Protein 6SWG (pdb70)

Solvent-accessible surface area: 12943 Å² total; per-residue (Å²): 140,130,47,30,168,34,6,37,66,47,0,100,81,5,5,64,77,1,54,104,41,0,27,32,9,0,91,2,0,70,62,0,25,108,64,23,99,93,3,33,143,51,0,6,114,0,0,105,67,5,0,94,59,24,6,76,146,11,5,71,70,1,84,112,55,6,64,138,98,79,103,158,188,88,102,65,41,119,26,6,55,73,49,7,133,82,3,38,105,81,4,103,114,48,0,85,46,6,14,131,4,2,156,63,0,27,120,64,29,86,100,20,78,164,39,0,43,112,0,6,113,70,6,0,107,54,31,2,70,157,11,15,101,78,0,101,101,52,22,55,91,47,78,109,89,128,114,79,28,4,46,169,11,0,74,32,22,10,88,116,9,25,157,78,2,98,81,17,12,167,129,109,77,99,19,188,136,40,112,20,73,85,5,117,27,103,190,109,56,26,85,88,30,20,67,30,1,77,104,79,0,51,85,30,50,129,168,23,124

Foldseek 3Di:
DVCVVVLVVVVVVLVVVLVVVVVVLVVVVVVVCVVPVVCVPVCVVVSVVVSVVSVVVSVVVSVVVVVVVPDD/DDPLVVVLVVLLVVLVVVLVVVLVVLVVVLVVVCVVPVVCVPVSVVVSVVVSVVSVVVSVVVSVVVNVVVVVPD/DCVVVVVQQVVVVVVVVVVVVVDVPPHDDDDDDDDGDDDPPVDCVVVVVVVVVVVVVVVVVVD

Structure (mmCIF, N/CA/C/O backbone):
data_6SWG
#
_entry.id   6SWG
#
_cell.length_a   93.570
_cell.length_b   93.570
_cell.length_c   84.970
_cell.angle_alpha   90.000
_cell.angle_beta   90.000
_cell.angle_gamma   120.000
#
_symmetry.space_group_name_H-M   'P 32 2 1'
#
loop_
_entity.id
_entity.type
_entity.pdbx_description
1 polymer Periphilin-1
2 polymer 'Protein TASOR'
3 non-polymer 'SULFATE ION'
#
loop_
_atom_site.group_PDB
_atom_site.id
_atom_site.type_symbol
_atom_site.label_atom_id
_atom_site.label_alt_id
_atom_site.label_comp_id
_atom_site.label_asym_id
_atom_site.label_entity_id
_atom_site.label_seq_id
_atom_site.pdbx_PDB_ins_code
_atom_site.Cartn_x
_atom_site.Cartn_y
_atom_site.Cartn_z
_atom_site.occupancy
_atom_site.B_iso_or_equiv
_atom_site.auth_seq_id
_atom_site.auth_comp_id
_atom_site.auth_asym_id
_atom_site.auth_atom_id
_atom_site.pdbx_PDB_model_num
ATOM 1 N N . THR A 1 22 ? -41.119 58.137 46.128 1.00 159.68 295 THR A N 1
ATOM 2 C CA . THR A 1 22 ? -42.073 58.930 46.902 1.00 159.56 295 THR A CA 1
ATOM 3 C C . THR A 1 22 ? -43.300 58.039 47.152 1.00 164.64 295 THR A C 1
ATOM 4 O O . THR A 1 22 ? -43.206 56.941 47.708 1.00 166.22 295 THR A O 1
ATOM 14 N N . THR A 1 23 ? -44.464 58.516 46.727 1.00 166.12 296 THR A N 1
ATOM 15 C CA . THR A 1 23 ? -45.647 57.669 46.754 1.00 163.13 296 THR A CA 1
ATOM 16 C C . THR A 1 23 ? -45.507 56.501 45.773 1.00 153.93 296 THR A C 1
ATOM 17 O O . THR A 1 23 ? -45.920 55.375 46.077 1.00 141.67 296 THR A O 1
ATOM 28 N N . ARG A 1 24 ? -44.875 56.748 44.620 1.00 157.78 297 ARG A N 1
ATOM 29 C CA . ARG A 1 24 ? -44.745 55.745 43.563 1.00 153.19 297 ARG A CA 1
ATOM 30 C C . ARG A 1 24 ? -43.809 54.611 43.963 1.00 155.18 297 ARG A C 1
ATOM 31 O O . ARG A 1 24 ? -43.908 53.500 43.423 1.00 154.74 297 ARG A O 1
ATOM 52 N N . SER A 1 25 ? -42.850 54.895 44.848 1.00 153.26 298 SER A N 1
ATOM 53 C CA . SER A 1 25 ? -41.858 53.899 45.239 1.00 148.16 298 SER A CA 1
ATOM 54 C C . SER A 1 25 ? -42.503 52.543 45.497 1.00 153.19 298 SER A C 1
ATOM 55 O O . SER A 1 25 ? -42.036 51.510 44.997 1.00 153.20 298 SER A O 1
ATOM 63 N N . LYS A 1 26 ? -43.621 52.537 46.219 1.00 157.84 299 LYS A N 1
ATOM 64 C CA . LYS A 1 26 ? -44.319 51.291 46.508 1.00 160.23 299 LYS A CA 1
ATOM 65 C C . LYS A 1 26 ? -44.642 50.513 45.232 1.00 157.94 299 LYS A C 1
ATOM 66 O O . LYS A 1 26 ? -44.408 49.299 45.155 1.00 157.38 299 LYS A O 1
ATOM 85 N N . ALA A 1 27 ? -45.183 51.197 44.218 1.00 156.69 300 ALA A N 1
ATOM 86 C CA . ALA A 1 27 ? -45.678 50.511 43.019 1.00 154.95 300 ALA A CA 1
ATOM 87 C C . ALA A 1 27 ? -44.549 49.878 42.213 1.00 147.68 300 ALA A C 1
ATOM 88 O O . ALA A 1 27 ? -44.679 48.753 41.696 1.00 147.20 300 ALA A O 1
ATOM 95 N N . ILE A 1 28 ? -43.451 50.616 42.052 1.00 139.14 301 ILE A N 1
ATOM 96 C CA . ILE A 1 28 ? -42.306 50.102 41.311 1.00 132.12 301 ILE A CA 1
ATOM 97 C C . ILE A 1 28 ? -41.748 48.873 42.015 1.00 130.51 301 ILE A C 1
ATOM 98 O O . ILE A 1 28 ? -41.500 47.834 41.386 1.00 130.67 301 ILE A O 1
ATOM 114 N N . ALA A 1 29 ? -41.577 48.972 43.346 1.00 128.64 302 ALA A N 1
ATOM 115 C CA . ALA A 1 29 ? -41.077 47.835 44.118 1.00 126.51 302 ALA A CA 1
ATOM 116 C C . ALA A 1 29 ? -41.987 46.627 43.940 1.00 125.33 302 ALA A C 1
ATOM 117 O O . ALA A 1 29 ? -41.528 45.482 43.861 1.00 125.59 302 ALA A O 1
ATOM 124 N N . SER A 1 30 ? -43.278 46.858 43.876 1.00 126.71 303 SER A N 1
ATOM 125 C CA . SER A 1 30 ? -44.190 45.735 43.729 1.00 128.64 303 SER A CA 1
ATOM 126 C C . SER A 1 30 ? -44.013 45.047 42.377 1.00 129.19 303 SER A C 1
ATOM 127 O O . SER A 1 30 ? -43.931 43.808 42.296 1.00 127.86 303 SER A O 1
ATOM 135 N N . LYS A 1 31 ? -43.917 45.829 41.297 1.00 130.20 304 LYS A N 1
ATOM 136 C CA . LYS A 1 31 ? -43.748 45.152 40.014 1.00 128.45 304 LYS A CA 1
ATOM 137 C C . LYS A 1 31 ? -42.355 44.510 39.906 1.00 122.40 304 LYS A C 1
ATOM 138 O O . LYS A 1 31 ? -42.173 43.477 39.253 1.00 122.12 304 LYS A O 1
ATOM 157 N N . THR A 1 32 ? -41.354 45.115 40.512 1.00 118.38 305 THR A N 1
ATOM 158 C CA . THR A 1 32 ? -40.037 44.513 40.474 1.00 113.81 305 THR A CA 1
ATOM 159 C C . THR A 1 32 ? -40.021 43.180 41.204 1.00 111.86 305 THR A C 1
ATOM 160 O O . THR A 1 32 ? -39.394 42.220 40.734 1.00 107.93 305 THR A O 1
ATOM 171 N N . LYS A 1 33 ? -40.701 43.090 42.350 1.00 111.80 306 LYS A N 1
ATOM 172 C CA . LYS A 1 33 ? -40.766 41.798 43.018 1.00 112.23 306 LYS A CA 1
ATOM 173 C C . LYS A 1 33 ? -41.452 40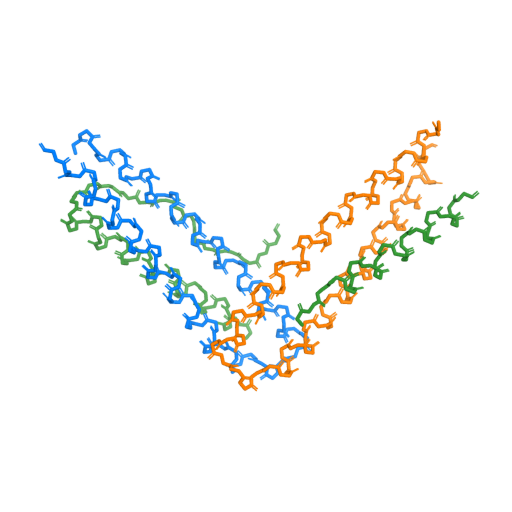.783 42.115 1.00 115.02 306 LYS A C 1
ATOM 174 O O . LYS A 1 33 ? -40.997 39.631 41.982 1.00 112.78 306 LYS A O 1
ATOM 193 N N . GLU A 1 34 ? -42.541 41.201 41.466 1.00 117.28 307 GLU A N 1
ATOM 194 C CA . GLU A 1 34 ? -43.242 40.283 40.579 1.00 122.14 307 GLU A CA 1
ATOM 195 C C . GLU A 1 34 ? -42.312 39.748 39.501 1.00 117.27 307 GLU A C 1
ATOM 196 O O . GLU A 1 34 ? -42.252 38.529 39.238 1.00 112.70 307 GLU A O 1
ATOM 208 N N . ILE A 1 35 ? -41.615 40.663 38.824 1.00 112.56 308 ILE A N 1
ATOM 209 C CA . ILE A 1 35 ? -40.778 40.241 37.717 1.00 108.96 308 ILE A CA 1
ATOM 210 C C . ILE A 1 35 ? -39.658 39.345 38.216 1.00 102.43 308 ILE A C 1
ATOM 211 O O . ILE A 1 35 ? -39.261 38.388 37.542 1.00 99.24 308 ILE A O 1
ATOM 227 N N . GLU A 1 36 ? -39.093 39.661 39.377 1.00 101.59 309 GLU A N 1
ATOM 228 C CA . GLU A 1 36 ? -38.030 38.812 39.872 1.00 101.87 309 GLU A CA 1
ATOM 229 C C . GLU A 1 36 ? -38.568 37.430 40.152 1.00 100.56 309 GLU A C 1
ATOM 230 O O . GLU A 1 36 ? -37.908 36.433 39.881 1.00 98.17 309 GLU A O 1
ATOM 242 N N . GLN A 1 37 ? -39.792 37.344 40.637 1.00 107.72 310 GLN A N 1
ATOM 243 C CA . GLN A 1 37 ? -40.349 36.025 40.914 1.00 113.08 310 GLN A CA 1
ATOM 244 C C . GLN A 1 37 ? -40.517 35.238 39.632 1.00 105.44 310 GLN A C 1
ATOM 245 O O . GLN A 1 37 ? -40.158 34.057 39.568 1.00 103.43 310 GLN A O 1
ATOM 259 N N . VAL A 1 38 ? -41.039 35.878 38.597 1.00 100.64 311 VAL A N 1
ATOM 260 C CA . VAL A 1 38 ? -41.155 35.199 37.310 1.00 99.07 311 VAL A CA 1
ATOM 261 C C . VAL A 1 38 ? -39.785 34.733 36.795 1.00 97.64 311 VAL A C 1
ATOM 262 O O . VAL A 1 38 ? -39.623 33.613 36.268 1.00 93.66 311 VAL A O 1
ATOM 275 N N . TYR A 1 39 ? -38.783 35.600 36.881 1.00 94.60 312 TYR A N 1
ATOM 276 C CA . TYR A 1 39 ? -37.520 35.204 36.298 1.00 89.98 312 TYR A CA 1
ATOM 277 C C . TYR A 1 39 ? -36.926 34.066 37.106 1.00 93.33 312 TYR A C 1
ATOM 278 O O . TYR A 1 39 ? -36.364 33.107 36.532 1.00 89.27 312 TYR A O 1
ATOM 296 N N . ARG A 1 40 ? -37.048 34.157 38.443 1.00 96.44 313 ARG A N 1
ATOM 297 C CA . ARG A 1 40 ? -36.551 33.101 39.311 1.00 103.07 313 ARG A CA 1
ATOM 298 C C . ARG A 1 40 ? -37.186 31.774 38.926 1.00 101.19 313 ARG A C 1
ATOM 299 O O . ARG A 1 40 ? -36.514 30.739 38.876 1.00 98.33 313 ARG A O 1
ATOM 320 N N . GLN A 1 41 ? -38.469 31.799 38.597 1.00 103.57 314 GLN A N 1
ATOM 321 C CA . GLN A 1 41 ? -39.116 30.567 38.176 1.00 108.03 314 GLN A CA 1
ATOM 322 C C . GLN A 1 41 ? -38.554 30.063 36.844 1.00 100.09 314 GLN A C 1
ATOM 323 O O . GLN A 1 41 ? -38.336 28.855 36.665 1.00 95.44 314 GLN A O 1
ATOM 337 N N . ASP A 1 42 ? -38.382 30.962 35.875 1.00 94.39 315 ASP A N 1
ATOM 338 C CA . ASP A 1 42 ? -37.828 30.536 34.604 1.00 87.46 315 ASP A CA 1
ATOM 339 C C . ASP A 1 42 ? -36.507 29.860 34.852 1.00 80.92 315 ASP A C 1
ATOM 340 O O . ASP A 1 42 ? -36.182 28.862 34.207 1.00 78.98 315 ASP A O 1
ATOM 349 N N . CYS A 1 43 ? -35.737 30.397 35.805 1.00 81.15 316 CYS A N 1
ATOM 350 C CA . CYS A 1 43 ? -34.424 29.855 36.112 1.00 82.70 316 CYS A CA 1
ATOM 351 C C . CYS A 1 43 ? -34.532 28.455 36.704 1.00 90.54 316 CYS A C 1
ATOM 352 O O . CYS A 1 43 ? -33.860 27.505 36.251 1.00 90.81 316 CYS A O 1
ATOM 360 N N . GLU A 1 44 ? -35.367 28.310 37.716 1.00 97.92 317 GLU A N 1
ATOM 361 C CA . GLU A 1 44 ? -35.483 27.007 38.351 1.00 106.22 317 GLU A CA 1
ATOM 362 C C . GLU A 1 44 ? -35.940 25.967 37.347 1.00 89.43 317 GLU A C 1
ATOM 363 O O . GLU A 1 44 ? -35.419 24.855 37.329 1.00 82.88 317 GLU A O 1
ATOM 375 N N . THR A 1 45 ? -36.846 26.332 36.451 1.00 81.56 318 THR A N 1
ATOM 376 C CA . THR A 1 45 ? -37.334 25.371 35.468 1.00 79.40 318 THR A CA 1
ATOM 377 C C . THR A 1 45 ? -36.258 24.983 34.455 1.00 77.34 318 THR A C 1
ATOM 378 O O . THR A 1 45 ? -36.038 23.791 34.165 1.00 79.58 318 THR A O 1
ATOM 389 N N . PHE A 1 46 ? -35.633 25.980 33.836 1.00 74.65 319 PHE A N 1
ATOM 390 C CA . PHE A 1 46 ? -34.575 25.656 32.895 1.00 77.52 319 PHE A CA 1
ATOM 391 C C . PHE A 1 46 ? -33.514 24.764 33.520 1.00 77.24 319 PHE A C 1
ATOM 392 O O . PHE A 1 46 ? -33.060 23.791 32.901 1.00 75.12 319 PHE A O 1
ATOM 409 N N . GLY A 1 47 ? -33.103 25.080 34.751 1.00 78.87 320 GLY A N 1
ATOM 410 C CA . GLY A 1 47 ? -32.078 24.273 35.378 1.00 77.24 320 GLY A CA 1
ATOM 411 C C . GLY A 1 47 ? -32.564 22.872 35.699 1.00 80.11 320 GLY A C 1
ATOM 412 O O . GLY A 1 47 ? -31.833 21.890 35.521 1.00 81.05 320 GLY A O 1
ATOM 416 N N . MET A 1 48 ? -33.798 22.737 36.176 1.00 82.91 321 MET A N 1
ATOM 417 C CA . MET A 1 48 ? -34.278 21.386 36.488 1.00 91.79 321 MET A CA 1
ATOM 418 C C . MET A 1 48 ? -34.302 20.530 35.224 1.00 85.01 321 MET A C 1
ATOM 419 O O . MET A 1 48 ? -33.787 19.393 35.183 1.00 78.45 321 MET A O 1
ATOM 433 N N . VAL A 1 49 ? -34.854 21.083 34.157 1.00 81.97 322 VAL A N 1
ATOM 434 C CA . VAL A 1 49 ? -34.947 20.295 32.941 1.00 79.87 322 VAL A CA 1
ATOM 435 C C . VAL A 1 49 ? -33.562 19.953 32.440 1.00 76.50 322 VAL A C 1
ATOM 436 O O . VAL A 1 49 ? -33.300 18.819 32.015 1.00 78.27 322 VAL A O 1
ATOM 449 N N . VAL A 1 50 ? -32.646 20.935 32.460 1.00 74.93 323 VAL A N 1
ATOM 450 C CA . VAL A 1 50 ? -31.332 20.682 31.891 1.00 75.10 323 VAL A CA 1
ATOM 451 C C . VAL A 1 50 ? -30.600 19.641 32.723 1.00 75.88 323 VAL A C 1
ATOM 452 O O . VAL A 1 50 ? -29.919 18.761 32.186 1.00 76.58 323 VAL A O 1
ATOM 465 N N . LYS A 1 51 ? -30.733 19.711 34.049 1.00 77.95 324 LYS A N 1
ATOM 466 C CA . LYS A 1 51 ? -30.111 18.691 34.885 1.00 77.38 324 LYS A CA 1
ATOM 467 C C . LYS A 1 51 ? -30.643 17.309 34.558 1.00 79.89 324 LYS A C 1
ATOM 468 O O . LYS A 1 51 ? -29.863 16.357 34.491 1.00 82.51 324 LYS A O 1
ATOM 487 N N . MET A 1 52 ? -31.963 17.175 34.335 1.00 78.44 325 MET A N 1
ATOM 488 C CA . MET A 1 52 ? -32.505 15.852 34.005 1.00 82.53 325 MET A CA 1
ATOM 489 C C . MET A 1 52 ? -32.046 15.382 32.623 1.00 84.84 325 MET A C 1
ATOM 490 O O . MET A 1 52 ? -31.795 14.182 32.408 1.00 85.17 325 MET A O 1
ATOM 504 N N . LEU A 1 53 ? -31.985 16.312 31.662 1.00 82.99 326 LEU A N 1
ATOM 505 C CA . LEU A 1 53 ? -31.462 15.972 30.343 1.00 81.15 326 LEU A CA 1
ATOM 506 C C . LEU A 1 53 ? -30.060 15.425 30.489 1.00 78.18 326 LEU A C 1
ATOM 507 O O . LEU A 1 53 ? -29.707 14.396 29.885 1.00 80.63 326 LEU A O 1
ATOM 523 N N . ILE A 1 54 ? -29.259 16.077 31.329 1.00 77.34 327 ILE A N 1
ATOM 524 C CA . ILE A 1 54 ? -27.868 15.680 31.473 1.00 80.45 327 ILE A CA 1
ATOM 525 C C . ILE A 1 54 ? -27.800 14.360 32.198 1.00 86.44 327 ILE A C 1
ATOM 526 O O . ILE A 1 54 ? -26.951 13.514 31.895 1.00 88.16 327 ILE A O 1
ATOM 542 N N . GLU A 1 55 ? -28.677 14.175 33.185 1.00 94.44 328 GLU A N 1
ATOM 543 C CA . GLU A 1 55 ? -28.751 12.910 33.897 1.00 103.84 328 GLU A CA 1
ATOM 544 C C . GLU A 1 55 ? -28.897 11.786 32.891 1.00 94.61 328 GLU A C 1
ATOM 545 O O . GLU A 1 55 ? -28.188 10.781 32.963 1.00 87.69 328 GLU A O 1
ATOM 557 N N . LYS A 1 56 ? -29.728 11.989 31.870 1.00 95.74 329 LYS A N 1
ATOM 558 C CA . LYS A 1 56 ? -29.888 10.924 30.876 1.00 96.39 329 LYS A CA 1
ATOM 559 C C . LYS A 1 56 ? -28.738 10.873 29.865 1.00 100.90 329 LYS A C 1
ATOM 560 O O . LYS A 1 56 ? -28.370 9.777 29.439 1.00 103.10 329 LYS A O 1
ATOM 579 N N . ASP A 1 57 ? -28.148 12.021 29.482 1.00 102.71 330 ASP A N 1
ATOM 580 C CA . ASP A 1 57 ? -27.109 12.104 28.450 1.00 104.30 330 ASP A CA 1
ATOM 581 C C . ASP A 1 57 ? -25.946 12.950 28.938 1.00 98.11 330 ASP A C 1
ATOM 582 O O . ASP A 1 57 ? -25.908 14.176 28.720 1.00 98.07 330 ASP A O 1
ATOM 591 N N . PRO A 1 58 ? -24.972 12.341 29.622 1.00 89.57 331 PRO A N 1
ATOM 592 C CA . PRO A 1 58 ? -23.948 13.163 30.325 1.00 87.15 331 PRO A CA 1
ATOM 593 C C . PRO A 1 58 ? -23.048 13.957 29.398 1.00 86.96 331 PRO A C 1
ATOM 594 O O . PRO A 1 58 ? -22.539 15.023 29.779 1.00 92.45 331 PRO A O 1
ATOM 605 N N . SER A 1 59 ? -22.888 13.518 28.164 1.00 84.08 332 SER A N 1
ATOM 606 C CA . SER A 1 59 ? -22.060 14.281 27.258 1.00 90.04 332 SER A CA 1
ATOM 607 C C . SER A 1 59 ? -22.638 15.666 26.974 1.00 92.50 332 SER A C 1
ATOM 608 O O . SER A 1 59 ? -22.008 16.455 26.244 1.00 94.01 332 SER A O 1
ATOM 616 N N . LEU A 1 60 ? -23.831 15.967 27.486 1.00 92.41 333 LEU A N 1
ATOM 617 C CA . LEU A 1 60 ? -24.416 17.276 27.245 1.00 94.19 333 LEU A CA 1
ATOM 618 C C . LEU A 1 60 ? -23.927 18.299 28.241 1.00 94.98 333 LEU A C 1
ATOM 619 O O . LEU A 1 60 ? -24.047 19.510 27.981 1.00 95.32 333 LEU A O 1
ATOM 635 N N . GLU A 1 61 ? -23.337 17.839 29.346 1.00 95.28 334 GLU A N 1
ATOM 636 C CA . GLU A 1 61 ? -23.161 18.744 30.470 1.00 97.55 334 GLU A CA 1
ATOM 637 C C . GLU A 1 61 ? -22.474 20.046 30.031 1.00 92.39 334 GLU A C 1
ATOM 638 O O . GLU A 1 61 ? -22.901 21.136 30.411 1.00 88.86 334 GLU A O 1
ATOM 650 N N . LYS A 1 62 ? -21.405 19.963 29.240 1.00 92.61 335 LYS A N 1
ATOM 651 C CA . LYS A 1 62 ? -20.712 21.194 28.884 1.00 101.11 335 LYS A CA 1
ATOM 652 C C . LYS A 1 62 ? -21.386 21.918 27.726 1.00 100.72 335 LYS A C 1
ATOM 653 O O . LYS A 1 62 ? -21.654 23.128 27.798 1.00 102.26 335 LYS A O 1
ATOM 672 N N . SER A 1 63 ? -21.770 21.165 26.712 1.00 96.17 336 SER A N 1
ATOM 673 C CA . SER A 1 63 ? -22.183 21.743 25.441 1.00 91.89 336 SER A CA 1
ATOM 674 C C . SER A 1 63 ? -23.527 22.400 25.535 1.00 85.95 336 SER A C 1
ATOM 675 O O . SER A 1 63 ? -23.760 23.419 24.892 1.00 86.77 336 SER A O 1
ATOM 683 N N . ILE A 1 64 ? -24.412 21.860 26.367 1.00 82.13 337 ILE A N 1
ATOM 684 C CA . ILE A 1 64 ? -25.709 22.475 26.573 1.00 81.56 337 ILE A CA 1
ATOM 685 C C . ILE A 1 64 ? -25.609 23.816 27.280 1.00 78.03 337 ILE A C 1
ATOM 686 O O . ILE A 1 64 ? -26.564 24.607 27.221 1.00 80.25 337 ILE A O 1
ATOM 702 N N . GLN A 1 65 ? -24.515 24.084 27.998 1.00 80.27 338 GLN A N 1
ATOM 703 C CA . GLN A 1 65 ? -24.457 25.322 28.774 1.00 79.60 338 GLN A CA 1
ATOM 704 C C . GLN A 1 65 ? -24.674 26.549 27.870 1.00 80.13 338 GLN A C 1
ATOM 705 O O . GLN A 1 65 ? -25.402 27.508 28.235 1.00 79.24 338 GLN A O 1
ATOM 719 N N . PHE A 1 66 ? -24.069 26.532 26.682 1.00 76.46 339 PHE A N 1
ATOM 720 C CA . PHE A 1 66 ? -24.215 27.688 25.824 1.00 78.01 339 PHE A CA 1
ATOM 721 C C . PHE A 1 66 ? -25.684 27.990 25.580 1.00 77.94 339 PHE A C 1
ATOM 722 O O . PHE A 1 66 ? -26.155 29.106 25.866 1.00 80.64 339 PHE A O 1
ATOM 739 N N . ALA A 1 67 ? -26.457 26.972 25.184 1.00 80.14 340 ALA A N 1
ATOM 740 C CA . ALA A 1 67 ? -27.887 27.182 24.917 1.00 80.89 340 ALA A CA 1
ATOM 741 C C . ALA A 1 67 ? -28.637 27.596 26.183 1.00 77.00 340 ALA A C 1
ATOM 742 O O . ALA A 1 67 ? -29.497 28.503 26.157 1.00 73.57 340 ALA A O 1
ATOM 749 N N . LEU A 1 68 ? -28.290 26.992 27.325 1.00 78.97 341 LEU A N 1
ATOM 750 C CA . LEU A 1 68 ? -28.927 27.445 28.574 1.00 77.87 341 LEU A CA 1
ATOM 751 C C . LEU A 1 68 ? -28.620 28.914 28.840 1.00 76.19 341 LEU A C 1
ATOM 752 O O . LEU A 1 68 ? -29.520 29.727 29.095 1.00 74.65 341 LEU A O 1
ATOM 768 N N . ARG A 1 69 ? -27.340 29.288 28.705 1.00 78.81 342 ARG A N 1
ATOM 769 C CA . ARG A 1 69 ? -26.936 30.637 29.075 1.00 77.97 342 ARG A CA 1
ATOM 770 C C . ARG A 1 69 ? -27.570 31.660 28.144 1.00 80.47 342 ARG A C 1
ATOM 771 O O . ARG A 1 69 ? -28.221 32.620 28.602 1.00 82.67 342 ARG A O 1
ATOM 792 N N . GLN A 1 70 ? -27.508 31.417 26.832 1.00 83.13 343 GLN A N 1
ATOM 793 C CA . GLN A 1 70 ? -28.175 32.349 25.906 1.00 84.45 343 GLN A CA 1
ATOM 794 C C . GLN A 1 70 ? -29.647 32.483 26.261 1.00 81.42 343 GLN A C 1
ATOM 795 O O . GLN A 1 70 ? -30.157 33.599 26.410 1.00 79.89 343 GLN A O 1
ATOM 809 N N . ASN A 1 71 ? -30.342 31.352 26.467 1.00 80.84 344 ASN A N 1
ATOM 810 C CA . ASN A 1 71 ? -31.771 31.471 26.794 1.00 80.71 344 ASN A CA 1
ATOM 811 C C . ASN A 1 71 ? -31.938 32.301 28.061 1.00 78.79 344 ASN A C 1
ATOM 812 O O . ASN A 1 71 ? -32.628 33.330 28.047 1.00 81.52 344 ASN A O 1
ATOM 823 N N . LEU A 1 72 ? -31.167 31.994 29.111 1.00 74.38 345 LEU A N 1
ATOM 824 C CA . LEU A 1 72 ? -31.477 32.738 30.331 1.00 79.96 345 LEU A CA 1
ATOM 825 C C . LEU A 1 72 ? -31.042 34.196 30.211 1.00 84.99 345 LEU A C 1
ATOM 826 O O . LEU A 1 72 ? -31.670 35.092 30.794 1.00 82.36 345 LEU A O 1
ATOM 842 N N . HIS A 1 73 ? -30.007 34.471 29.426 1.00 87.50 346 HIS A N 1
ATOM 843 C CA . HIS A 1 73 ? -29.612 35.865 29.294 1.00 89.48 346 HIS A CA 1
ATOM 844 C C . HIS A 1 73 ? -30.680 36.644 28.545 1.00 90.93 346 HIS A C 1
ATOM 845 O O . HIS A 1 73 ? -31.094 37.723 28.988 1.00 90.11 346 HIS A O 1
ATOM 859 N N . GLU A 1 74 ? -31.182 36.085 27.441 1.00 95.33 347 GLU A N 1
ATOM 860 C CA . GLU A 1 74 ? -32.149 36.825 26.640 1.00 105.74 347 GLU A CA 1
ATOM 861 C C . GLU A 1 74 ? -33.446 37.036 27.417 1.00 99.81 347 GLU A C 1
ATOM 862 O O . GLU A 1 74 ? -33.959 38.161 27.503 1.00 96.55 347 GLU A O 1
ATOM 874 N N . ILE A 1 75 ? -33.939 35.981 28.074 1.00 95.88 348 ILE A N 1
ATOM 875 C CA . ILE A 1 75 ? -35.107 36.146 28.936 1.00 93.11 348 ILE A CA 1
ATOM 876 C C . ILE A 1 75 ? -34.840 37.216 29.986 1.00 93.62 348 ILE A C 1
ATOM 877 O O . ILE A 1 75 ? -35.687 38.088 30.234 1.00 95.69 348 ILE A O 1
ATOM 893 N N . GLY A 1 76 ? -33.649 37.191 30.595 1.00 92.61 349 GLY A N 1
ATOM 894 C CA . GLY A 1 76 ? -33.334 38.200 31.589 1.00 92.81 349 GLY A CA 1
ATOM 895 C C . GLY A 1 76 ? -33.546 39.598 31.052 1.00 95.85 349 GLY A C 1
ATOM 896 O O . GLY A 1 76 ? -34.219 40.419 31.684 1.00 91.44 349 GLY A O 1
ATOM 900 N N . GLU A 1 77 ? -33.010 39.865 29.842 1.00 101.32 350 GLU A N 1
ATOM 901 C CA . GLU A 1 77 ? -33.109 41.196 29.259 1.00 106.78 350 GLU A CA 1
ATOM 902 C C . GLU A 1 77 ? -34.561 41.572 29.014 1.00 109.50 350 GLU A C 1
ATOM 903 O O . GLU A 1 77 ? -34.968 42.693 29.334 1.00 111.00 350 GLU A O 1
ATOM 915 N N . ARG A 1 78 ? -35.384 40.634 28.521 1.00 113.37 351 ARG A N 1
ATOM 916 C CA . ARG A 1 78 ? -36.786 40.980 28.304 1.00 118.61 351 ARG A CA 1
ATOM 917 C C . ARG A 1 78 ? -37.430 41.355 29.623 1.00 114.59 351 ARG A C 1
ATOM 918 O O . ARG A 1 78 ? -38.097 42.392 29.726 1.00 115.24 351 ARG A O 1
ATOM 939 N N . CYS A 1 79 ? -37.136 40.588 30.676 1.00 110.25 352 CYS A N 1
ATOM 940 C CA . CYS A 1 79 ? -37.646 40.971 31.975 1.00 110.10 352 CYS A CA 1
ATOM 941 C C . CYS A 1 79 ? -37.175 42.372 32.312 1.00 112.55 352 CYS A C 1
ATOM 942 O O . CYS A 1 79 ? -37.996 43.253 32.578 1.00 110.62 352 CYS A O 1
ATOM 950 N N . VAL A 1 80 ? -35.866 42.630 32.198 1.00 117.05 353 VAL A N 1
ATOM 951 C CA . VAL A 1 80 ? -35.355 43.969 32.486 1.00 121.40 353 VAL A CA 1
ATOM 952 C C . VAL A 1 80 ? -36.107 44.997 31.657 1.00 126.97 353 VAL A C 1
ATOM 953 O O . VAL A 1 80 ? -36.639 45.978 32.184 1.00 125.52 353 VAL A O 1
ATOM 966 N N . GLU A 1 81 ? -36.235 44.741 30.356 1.00 131.90 354 GLU A N 1
ATOM 967 C CA . GLU A 1 81 ? -36.930 45.697 29.508 1.00 137.90 354 GLU A CA 1
ATOM 968 C C . GLU A 1 81 ? -38.356 45.910 30.005 1.00 137.07 354 GLU A C 1
ATOM 969 O O .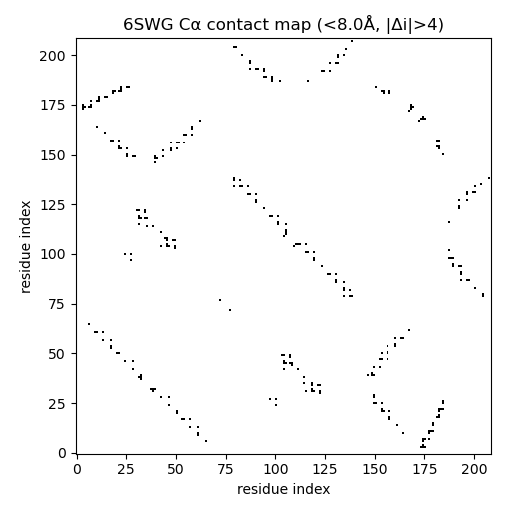 GLU A 1 81 ? -38.826 47.051 30.109 1.00 137.31 354 GLU A O 1
ATOM 981 N N . GLU A 1 82 ? -39.024 44.833 30.405 1.00 135.57 355 GLU A N 1
ATOM 982 C CA . GLU A 1 82 ? -40.389 44.946 30.896 1.00 136.47 355 GLU A CA 1
ATOM 983 C C . GLU A 1 82 ? -40.478 45.953 32.036 1.00 133.15 355 GLU A C 1
ATOM 984 O O . GLU A 1 82 ? -41.459 46.702 32.134 1.00 132.09 355 GLU A O 1
ATOM 996 N N . LEU A 1 83 ? -39.487 45.961 32.931 1.00 131.03 356 LEU A N 1
ATOM 997 C CA . LEU A 1 83 ? -39.529 46.916 34.038 1.00 129.63 356 LEU A CA 1
ATOM 998 C C . LEU A 1 83 ? -39.343 48.349 33.544 1.00 129.14 356 LEU A C 1
ATOM 999 O O . LEU A 1 83 ? -40.054 49.266 33.974 1.00 128.09 356 LEU A O 1
ATOM 1015 N N . LYS A 1 84 ? -38.412 48.558 32.618 1.00 127.95 357 LYS A N 1
ATOM 1016 C CA . LYS A 1 84 ? -38.164 49.904 32.124 1.00 128.46 357 LYS A CA 1
ATOM 1017 C C . LYS A 1 84 ? -39.437 50.490 31.529 1.00 132.98 357 LYS A C 1
ATOM 1018 O O . LYS A 1 84 ? -39.866 51.586 31.901 1.00 133.02 357 LYS A O 1
ATOM 1037 N N . HIS A 1 85 ? -40.085 49.751 30.635 1.00 137.72 358 HIS A N 1
ATOM 1038 C CA . HIS A 1 85 ? -41.304 50.252 30.011 1.00 143.63 358 HIS A CA 1
ATOM 1039 C C . HIS A 1 85 ? -42.457 50.376 30.996 1.00 134.26 358 HIS A C 1
ATOM 1040 O O . HIS A 1 85 ? -43.486 50.956 30.645 1.00 132.18 358 HIS A O 1
ATOM 1054 N N . PHE A 1 86 ? -42.314 49.848 32.208 1.00 128.97 359 PHE A N 1
ATOM 1055 C CA . PHE A 1 86 ? -43.270 50.128 33.267 1.00 127.06 359 PHE A CA 1
ATOM 1056 C C . PHE A 1 86 ? -42.971 51.475 33.894 1.00 128.21 359 PHE A C 1
ATOM 1057 O O . PHE A 1 86 ? -43.880 52.221 34.266 1.00 126.91 359 PHE A O 1
ATOM 1074 N N . ILE A 1 87 ? -41.691 51.747 34.105 1.00 132.01 360 ILE A N 1
ATOM 1075 C CA . ILE A 1 87 ? -41.280 53.036 34.638 1.00 135.96 360 ILE A CA 1
ATOM 1076 C C . ILE A 1 87 ? -41.727 54.152 33.701 1.00 134.83 360 ILE A C 1
ATOM 1077 O O . ILE A 1 87 ? -42.503 55.041 34.078 1.00 129.75 360 ILE A O 1
ATOM 1093 N N . ALA A 1 88 ? -41.309 54.057 32.435 1.00 135.09 361 ALA A N 1
ATOM 1094 C CA . ALA A 1 88 ? -41.564 55.118 31.466 1.00 136.38 361 ALA A CA 1
ATOM 1095 C C . ALA A 1 88 ? -43.058 55.396 31.333 1.00 141.52 361 ALA A C 1
ATOM 1096 O O . ALA A 1 88 ? -43.496 56.554 31.348 1.00 143.73 361 ALA A O 1
ATOM 1103 N N . GLU A 1 89 ? -43.856 54.335 31.196 1.00 145.64 362 GLU A N 1
ATOM 1104 C CA . GLU A 1 89 ? -45.301 54.493 31.116 1.00 151.75 362 GLU A CA 1
ATOM 1105 C C . GLU A 1 89 ? -45.855 55.157 32.369 1.00 151.80 362 GLU A C 1
ATOM 1106 O O . GLU A 1 89 ? -46.727 56.029 32.291 1.00 152.02 362 GLU A O 1
ATOM 1118 N N . TYR A 1 90 ? -45.376 54.741 33.535 1.00 153.28 363 TYR A N 1
ATOM 1119 C CA . TYR A 1 90 ? -45.887 55.295 34.779 1.00 157.83 363 TYR A CA 1
ATOM 1120 C C . TYR A 1 90 ? -45.649 56.799 34.874 1.00 160.18 363 TYR A C 1
ATOM 1121 O O . TYR A 1 90 ? -46.527 57.552 35.311 1.00 159.63 363 TYR A O 1
ATOM 1139 N N . ASP A 1 91 ? -44.475 57.256 34.453 1.00 162.47 364 ASP A N 1
ATOM 1140 C CA . ASP A 1 91 ? -44.051 58.639 34.60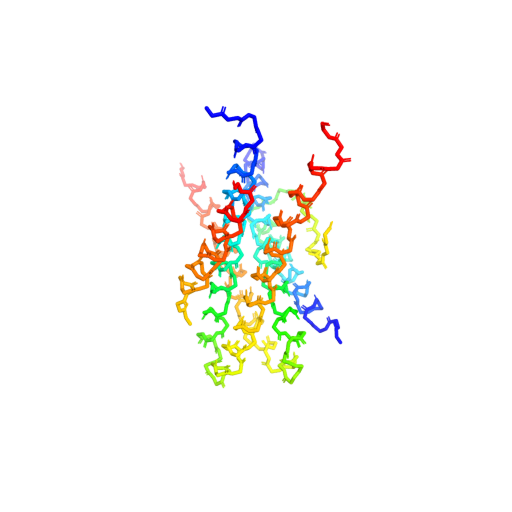6 1.00 164.01 364 ASP A CA 1
ATOM 1141 C C . 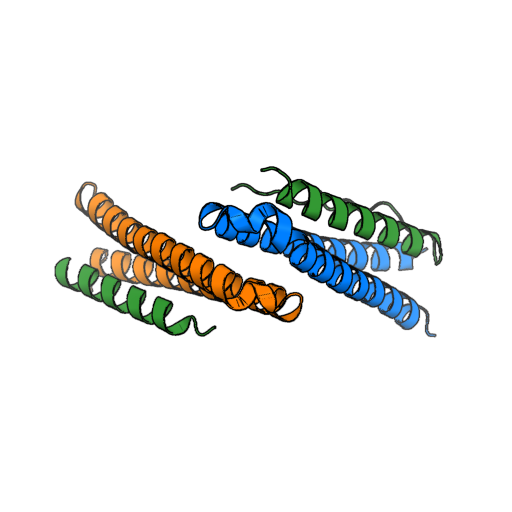ASP A 1 91 ? -44.515 59.515 33.453 1.00 165.17 364 ASP A C 1
ATOM 1142 O O . ASP A 1 91 ? -43.833 60.481 33.081 1.00 167.21 364 ASP A O 1
ATOM 1151 N N . THR A 1 92 ? -45.650 59.183 32.863 1.00 161.96 365 THR A N 1
ATOM 1152 C CA . THR A 1 92 ? -46.184 59.900 31.716 1.00 161.14 365 THR A CA 1
ATOM 1153 C C . THR A 1 92 ? -47.455 60.635 32.125 1.00 161.03 365 THR A C 1
ATOM 1154 O O . THR A 1 92 ? -48.555 60.081 32.105 1.00 158.32 365 THR A O 1
ATOM 1165 N N . SER A 1 93 ? -47.290 61.903 32.473 1.00 164.43 366 SER A N 1
ATOM 1166 C CA . SER A 1 93 ? -48.413 62.746 32.847 1.00 167.06 366 SER A CA 1
ATOM 1167 C C . SER A 1 93 ? -47.892 64.113 33.252 1.00 165.24 366 SER A C 1
ATOM 1168 O O . SER A 1 93 ? -48.665 65.047 33.408 1.00 165.65 366 SER A O 1
ATOM 1176 N N . LEU B 1 21 ? -71.850 5.070 41.683 1.00 123.50 294 LEU B N 1
ATOM 1177 C CA . LEU B 1 21 ? -70.595 4.359 41.689 1.00 120.29 294 LEU B CA 1
ATOM 1178 C C . LEU B 1 21 ? -69.973 4.343 43.067 1.00 120.31 294 LEU B C 1
ATOM 1179 O O . LEU B 1 21 ? -70.369 5.147 43.916 1.00 124.00 294 LEU B O 1
ATOM 1194 N N . THR B 1 22 ? -68.947 3.499 43.255 1.00 114.70 295 THR B N 1
ATOM 1195 C CA . THR B 1 22 ? -68.367 3.261 44.572 1.00 107.04 295 THR B CA 1
ATOM 1196 C C . THR B 1 22 ? -67.392 4.354 44.946 1.00 101.90 295 THR B C 1
ATOM 1197 O O . THR B 1 22 ? -66.713 4.944 44.094 1.00 100.71 295 THR B O 1
ATOM 1208 N N . THR B 1 23 ? -67.318 4.610 46.247 1.00 97.07 296 THR B N 1
ATOM 1209 C CA . THR B 1 23 ? -66.282 5.468 46.793 1.00 91.86 296 THR B CA 1
ATOM 1210 C C . THR B 1 23 ? -64.946 5.124 46.151 1.00 90.67 296 THR B C 1
ATOM 1211 O O . THR B 1 23 ? -64.140 6.017 45.826 1.00 89.52 296 THR B O 1
ATOM 1222 N N . ARG B 1 24 ? -64.709 3.817 45.974 1.00 90.36 297 ARG B N 1
ATOM 1223 C CA . ARG B 1 24 ? -63.378 3.361 45.606 1.00 92.59 297 ARG B CA 1
ATOM 1224 C C . ARG B 1 24 ? -63.133 3.604 44.130 1.00 93.36 297 ARG B C 1
ATOM 1225 O O . ARG B 1 24 ? -62.026 3.996 43.735 1.00 90.86 297 ARG B O 1
ATOM 1246 N N . SER B 1 25 ? -64.158 3.372 43.310 1.00 93.01 298 SER B N 1
ATOM 1247 C CA . SER B 1 25 ? -64.039 3.698 41.903 1.00 91.02 298 SER B CA 1
ATOM 1248 C C . SER B 1 25 ? -63.810 5.186 41.735 1.00 89.99 298 SER B C 1
ATOM 1249 O O . SER B 1 25 ? -62.972 5.609 40.932 1.00 89.12 298 SER B O 1
ATOM 1257 N N . LYS B 1 26 ? -64.522 6.000 42.512 1.00 89.98 299 LYS B N 1
ATOM 1258 C CA . LYS B 1 26 ? -64.323 7.437 42.394 1.00 92.49 299 LYS B CA 1
ATOM 1259 C C . LYS B 1 26 ? -62.911 7.844 42.805 1.00 84.82 299 LYS B C 1
ATOM 1260 O O . LYS B 1 26 ? -62.307 8.693 42.149 1.00 82.21 299 LYS B O 1
ATOM 1279 N N . ALA B 1 27 ? -62.389 7.273 43.895 1.00 82.37 300 ALA B N 1
ATOM 1280 C CA . ALA B 1 27 ? -61.030 7.591 44.346 1.00 83.27 300 ALA B CA 1
ATOM 1281 C C . ALA B 1 27 ? -59.991 7.259 43.277 1.00 83.26 300 ALA B C 1
ATOM 1282 O O . ALA B 1 27 ? -59.095 8.079 42.995 1.00 79.80 300 ALA B O 1
ATOM 1289 N N . ILE B 1 28 ? -60.108 6.062 42.667 1.00 84.93 301 ILE B N 1
ATOM 1290 C CA . ILE B 1 28 ? -59.169 5.675 41.613 1.00 87.72 301 ILE B CA 1
ATOM 1291 C C . ILE B 1 28 ? -59.304 6.616 40.432 1.00 79.17 301 ILE B C 1
ATOM 1292 O O . ILE B 1 28 ? -58.315 7.055 39.854 1.00 80.02 301 ILE B O 1
ATOM 1308 N N . ALA B 1 29 ? -60.529 6.922 40.037 1.00 80.70 302 ALA B N 1
ATOM 1309 C CA . ALA B 1 29 ? -60.738 7.794 38.875 1.00 80.37 302 ALA B CA 1
ATOM 1310 C C . ALA B 1 29 ? -60.146 9.180 39.101 1.00 79.08 302 ALA B C 1
ATOM 1311 O O . ALA B 1 29 ? -59.491 9.724 38.209 1.00 79.59 302 ALA B O 1
ATOM 1318 N N . SER B 1 30 ? -60.366 9.763 40.286 1.00 82.96 303 SER B N 1
ATOM 1319 C CA . SER B 1 30 ? -59.830 11.079 40.579 1.00 97.71 303 SER B CA 1
ATOM 1320 C C . SER B 1 30 ? -58.317 11.042 40.672 1.00 97.79 303 SER B C 1
ATOM 1321 O O . SER B 1 30 ? -57.648 11.954 40.176 1.00 96.36 303 SER B O 1
ATOM 1329 N N . LYS B 1 31 ? -57.763 10.001 41.322 1.00 92.96 304 LYS B N 1
ATOM 1330 C CA . LYS B 1 31 ? -56.310 9.882 41.409 1.00 88.31 304 LYS B CA 1
ATOM 1331 C C . LYS B 1 31 ? -55.702 9.780 40.031 1.00 83.86 304 LYS B C 1
ATOM 1332 O O . LYS B 1 31 ? -54.678 10.401 39.741 1.00 83.35 304 LYS B O 1
ATOM 1351 N N . THR B 1 32 ? -56.373 9.072 39.147 1.00 78.73 305 THR B N 1
ATOM 1352 C CA . THR B 1 32 ? -55.890 8.946 37.798 1.00 77.62 305 THR B CA 1
ATOM 1353 C C . THR B 1 32 ? -55.928 10.289 37.108 1.00 77.98 305 THR B C 1
ATOM 1354 O O . THR B 1 32 ? -54.954 10.688 36.445 1.00 78.25 305 THR B O 1
ATOM 1365 N N . LYS B 1 33 ? -57.014 11.029 37.298 1.00 77.13 306 LYS B N 1
ATOM 1366 C CA . LYS B 1 33 ? -57.097 12.325 36.638 1.00 81.56 306 LYS B CA 1
ATOM 1367 C C . LYS B 1 33 ? -55.995 13.267 37.131 1.00 81.17 306 LYS B C 1
ATOM 1368 O O . LYS B 1 33 ? -55.340 13.953 36.322 1.00 82.52 306 LYS B O 1
ATOM 1387 N N . GLU B 1 34 ? -55.750 13.280 38.443 1.00 79.85 307 GLU B N 1
ATOM 1388 C CA . GLU B 1 34 ? -54.702 14.127 39.002 1.00 84.14 307 GLU B CA 1
ATOM 1389 C C . GLU B 1 34 ? -53.326 13.755 38.437 1.00 83.65 307 GLU B C 1
ATOM 1390 O O . GLU B 1 34 ? -52.549 14.631 38.026 1.00 78.67 307 GLU B O 1
ATOM 1402 N N . ILE B 1 35 ? -53.007 12.458 38.408 1.00 82.50 308 ILE B N 1
ATOM 1403 C CA . ILE B 1 35 ? -51.714 12.048 37.872 1.00 81.44 308 ILE B CA 1
ATOM 1404 C C . ILE B 1 35 ? -51.598 12.495 36.421 1.00 81.42 308 ILE B C 1
ATOM 1405 O O . ILE B 1 35 ? -50.530 12.908 35.975 1.00 81.01 308 ILE B O 1
ATOM 1421 N N . GLU B 1 36 ? -52.676 12.381 35.648 1.00 85.89 309 GLU B N 1
ATOM 1422 C CA . GLU B 1 36 ? -52.561 12.757 34.246 1.00 90.66 309 GLU B CA 1
ATOM 1423 C C . GLU B 1 36 ? -52.350 14.263 34.128 1.00 86.26 309 GLU B C 1
ATOM 1424 O O . GLU B 1 36 ? -51.563 14.720 33.311 1.00 81.47 309 GLU B O 1
ATOM 1436 N N . GLN B 1 37 ? -52.993 15.059 34.965 1.00 84.97 310 GLN B N 1
ATOM 1437 C CA . GLN B 1 37 ? -52.756 16.488 34.858 1.00 88.27 310 GLN B CA 1
ATOM 1438 C C . GLN B 1 37 ? -51.298 16.802 35.168 1.00 84.64 310 GLN B C 1
ATOM 1439 O O . GLN B 1 37 ? -50.620 17.557 34.443 1.00 80.97 310 GLN B O 1
ATOM 1453 N N . VAL B 1 38 ? -50.792 16.222 36.244 1.00 84.77 311 VAL B N 1
ATOM 1454 C CA . VAL B 1 38 ? -49.404 16.483 36.581 1.00 86.37 311 VAL B CA 1
ATOM 1455 C C . VAL B 1 38 ? -48.508 16.042 35.435 1.00 84.78 311 VAL B C 1
ATOM 1456 O O . VAL B 1 38 ? -47.592 16.770 35.031 1.00 83.59 311 VAL B O 1
ATOM 1469 N N . TYR B 1 39 ? -48.789 14.879 34.845 1.00 81.46 312 TYR B N 1
ATOM 1470 C CA . TYR B 1 39 ? -47.899 14.411 33.801 1.00 80.57 312 TYR B CA 1
ATOM 1471 C C . TYR B 1 39 ? -47.963 15.353 32.615 1.00 86.22 312 TYR B C 1
ATOM 1472 O O . TYR B 1 39 ? -46.927 15.637 31.998 1.00 88.73 312 TYR B O 1
ATOM 1490 N N . ARG B 1 40 ? -49.164 15.853 32.279 1.00 89.20 313 ARG B N 1
ATOM 1491 C CA . ARG B 1 40 ? -49.301 16.703 31.105 1.00 95.01 313 ARG B CA 1
ATOM 1492 C C . ARG B 1 40 ? -48.502 17.972 31.303 1.00 90.30 313 ARG B C 1
ATOM 1493 O O . ARG B 1 40 ? -47.798 18.430 30.400 1.00 86.76 313 ARG B O 1
ATOM 1514 N N . GLN B 1 41 ? -48.614 18.546 32.490 1.00 93.02 314 GLN B N 1
ATOM 1515 C CA . GLN B 1 41 ? -47.811 19.692 32.884 1.00 95.76 314 GLN B CA 1
ATOM 1516 C C . GLN B 1 41 ? -46.321 19.434 32.699 1.00 90.43 314 GLN B C 1
ATOM 1517 O O . GLN B 1 41 ? -45.609 20.253 32.114 1.00 89.29 314 GLN B O 1
ATOM 1531 N N . ASP B 1 42 ? -45.827 18.297 33.197 1.00 85.60 315 ASP B N 1
ATOM 1532 C CA . ASP B 1 42 ? -44.404 18.005 33.057 1.00 81.93 315 ASP B CA 1
ATOM 1533 C C . ASP B 1 42 ? -44.007 17.839 31.598 1.00 80.42 315 ASP B C 1
ATOM 1534 O O . ASP B 1 42 ? -42.973 18.368 31.164 1.00 80.72 315 ASP B O 1
ATOM 1543 N N . CYS B 1 43 ? -44.832 17.157 30.800 1.00 76.97 316 CYS B N 1
ATOM 1544 C CA . CYS B 1 43 ? -44.454 16.986 29.407 1.00 78.15 316 CYS B CA 1
ATOM 1545 C C . CYS B 1 43 ? -44.373 18.354 28.718 1.00 82.41 316 CYS B C 1
ATOM 1546 O O . CYS B 1 43 ? -43.375 18.675 28.050 1.00 81.71 316 CYS B O 1
ATOM 1554 N N . GLU B 1 44 ? -45.402 19.190 28.890 1.00 86.72 317 GLU B N 1
ATOM 1555 C CA . GLU B 1 44 ? -45.388 20.496 28.238 1.00 94.22 317 GLU B CA 1
ATOM 1556 C C . GLU B 1 44 ? -44.211 21.345 28.725 1.00 87.08 317 GLU B C 1
ATOM 1557 O O . GLU B 1 44 ? -43.536 21.998 27.922 1.00 86.36 317 GLU B O 1
ATOM 1569 N N . THR B 1 45 ? -43.871 21.284 30.007 1.00 82.73 318 THR B N 1
ATOM 1570 C CA . THR B 1 45 ? -42.719 22.049 30.460 1.00 82.92 318 THR B CA 1
ATOM 1571 C C . THR B 1 45 ? -41.412 21.528 29.836 1.00 87.03 318 THR B C 1
ATOM 1572 O O . THR B 1 45 ? -40.625 22.308 29.287 1.00 84.09 318 THR B O 1
ATOM 1583 N N . PHE B 1 46 ? -41.165 20.210 29.908 1.00 88.04 319 PHE B N 1
ATOM 1584 C CA . PHE B 1 46 ? -39.994 19.643 29.243 1.00 87.63 319 PHE B CA 1
ATOM 1585 C C . PHE B 1 46 ? -39.927 20.066 27.784 1.00 84.73 319 PHE B C 1
ATOM 1586 O O . PHE B 1 46 ? -38.852 20.399 27.269 1.00 83.45 319 PHE B O 1
ATOM 1603 N N . GLY B 1 47 ? -41.061 20.005 27.086 1.00 84.57 320 GLY B N 1
ATOM 1604 C CA . GLY B 1 47 ? -41.060 20.295 25.663 1.00 84.97 320 GLY B CA 1
ATOM 1605 C C . GLY B 1 47 ? -40.759 21.747 25.371 1.00 88.15 320 GLY B C 1
ATOM 1606 O O . GLY B 1 47 ? -40.008 22.047 24.452 1.00 90.75 320 GLY B O 1
ATOM 1610 N N . MET B 1 48 ? -41.318 22.657 26.164 1.00 92.36 321 MET B N 1
ATOM 1611 C CA . MET B 1 48 ? -41.057 24.088 26.010 1.00 99.74 321 MET B CA 1
ATOM 1612 C C . MET B 1 48 ? -39.576 24.394 26.216 1.00 87.51 321 MET B C 1
ATOM 1613 O O . MET B 1 48 ? -38.939 25.081 25.395 1.00 84.26 321 MET B O 1
ATOM 1627 N N . VAL B 1 49 ? -38.994 23.861 27.290 1.00 82.82 322 VAL B N 1
ATOM 1628 C CA . VAL B 1 49 ? -37.590 24.152 27.553 1.00 83.76 322 VAL B CA 1
ATOM 1629 C C . VAL B 1 49 ? -36.722 23.594 26.432 1.00 78.93 322 VAL B C 1
ATOM 1630 O O . VAL B 1 49 ? -35.843 24.291 25.895 1.00 76.45 322 VAL B O 1
ATOM 1643 N N . VAL B 1 50 ? -36.992 22.358 26.029 1.00 78.13 323 VAL B N 1
ATOM 1644 C CA . VAL B 1 50 ? -36.152 21.750 25.008 1.00 81.32 323 VAL B CA 1
ATOM 1645 C C . VAL B 1 50 ? -36.269 22.501 23.678 1.00 85.26 323 VAL B C 1
ATOM 1646 O O . VAL B 1 50 ? -35.268 22.706 22.977 1.00 88.13 323 VAL B O 1
ATOM 1659 N N . LYS B 1 51 ? -37.468 22.963 23.328 1.00 81.13 324 LYS B N 1
ATOM 1660 C CA . LYS B 1 51 ? -37.613 23.750 22.110 1.00 82.76 324 LYS B CA 1
ATOM 1661 C C . LYS B 1 51 ? -36.768 25.027 22.159 1.00 84.10 324 LYS B C 1
ATOM 1662 O O . LYS B 1 51 ? -36.138 25.418 21.166 1.00 83.60 324 LYS B O 1
ATOM 1681 N N . MET B 1 52 ? -36.737 25.698 23.289 1.00 82.77 325 MET B N 1
ATOM 1682 C CA . MET B 1 52 ? -35.887 26.891 23.328 1.00 84.48 325 MET B CA 1
ATOM 1683 C C . MET B 1 52 ? -34.403 26.530 23.286 1.00 78.33 325 MET B C 1
ATOM 1684 O O . MET B 1 52 ? -33.604 27.199 22.620 1.00 74.74 325 MET B O 1
ATOM 1698 N N . LEU B 1 53 ? -34.026 25.450 23.974 1.00 79.21 326 LEU B N 1
ATOM 1699 C CA . LEU B 1 53 ? -32.635 25.033 23.929 1.00 79.88 326 LEU B CA 1
ATOM 1700 C C . LEU B 1 53 ? -32.214 24.791 22.488 1.00 81.89 326 LEU B C 1
ATOM 1701 O O . LEU B 1 53 ? -31.208 25.344 22.026 1.00 81.26 326 LEU B O 1
ATOM 1717 N N . ILE B 1 54 ? -33.045 24.071 21.736 1.00 77.34 327 ILE B N 1
ATOM 1718 C CA . ILE B 1 54 ? -32.670 23.699 20.384 1.00 74.53 327 ILE B CA 1
ATOM 1719 C C . ILE B 1 54 ? -32.691 24.896 19.463 1.00 79.39 327 ILE B C 1
ATOM 1720 O O . ILE B 1 54 ? -31.878 24.975 18.534 1.00 81.78 327 ILE B O 1
ATOM 1736 N N . GLU B 1 55 ? -33.651 25.810 19.628 1.00 88.66 328 GLU B N 1
ATOM 1737 C CA . GLU B 1 55 ? -33.609 27.004 18.795 1.00 99.45 328 GLU B CA 1
ATOM 1738 C C . GLU B 1 55 ? -32.260 27.696 18.967 1.00 94.92 328 GLU B C 1
ATOM 1739 O O . GLU B 1 55 ? -31.655 28.157 17.989 1.00 92.78 328 GLU B O 1
ATOM 1751 N N . LYS B 1 56 ? -31.742 27.749 20.204 1.00 92.99 329 LYS B N 1
ATOM 1752 C CA . LYS B 1 56 ? -30.487 28.485 20.372 1.00 93.03 329 LYS B CA 1
ATOM 1753 C C . LYS B 1 56 ? -29.271 27.680 19.897 1.00 92.77 329 LYS B C 1
ATOM 1754 O O . LYS B 1 56 ? -28.356 28.253 19.324 1.00 91.94 329 LYS B O 1
ATOM 1773 N N . ASP B 1 57 ? -29.221 26.367 20.056 1.00 98.92 330 ASP B N 1
ATOM 1774 C CA . ASP B 1 57 ? -28.078 25.595 19.561 1.00 103.45 330 ASP B CA 1
ATOM 1775 C C . ASP B 1 57 ? -28.598 24.363 18.823 1.00 99.74 330 ASP B C 1
ATOM 1776 O O . ASP B 1 57 ? -28.628 23.266 19.361 1.00 101.06 330 ASP B O 1
ATOM 1785 N N . PRO B 1 58 ? -28.940 24.530 17.554 1.00 93.09 331 PRO B N 1
ATOM 1786 C CA . PRO B 1 58 ? -29.617 23.425 16.849 1.00 87.42 331 PRO B CA 1
ATOM 1787 C C . PRO B 1 58 ? -28.758 22.218 16.667 1.00 85.76 331 PRO B C 1
ATOM 1788 O O . PRO B 1 58 ? -29.303 21.148 16.328 1.00 84.47 331 PRO B O 1
ATOM 1799 N N . SER B 1 59 ? -27.423 22.342 16.786 1.00 83.98 332 SER B N 1
ATOM 1800 C CA . SER B 1 59 ? -26.623 21.129 16.612 1.00 83.87 332 SER B CA 1
ATOM 1801 C C . SER B 1 59 ? -26.910 20.101 17.671 1.00 85.60 332 SER B C 1
ATOM 1802 O O . SER B 1 59 ? -26.456 18.980 17.536 1.00 93.31 332 SER B O 1
ATOM 1810 N N . LEU B 1 60 ? -27.639 20.454 18.708 1.00 87.76 333 LEU B N 1
ATOM 1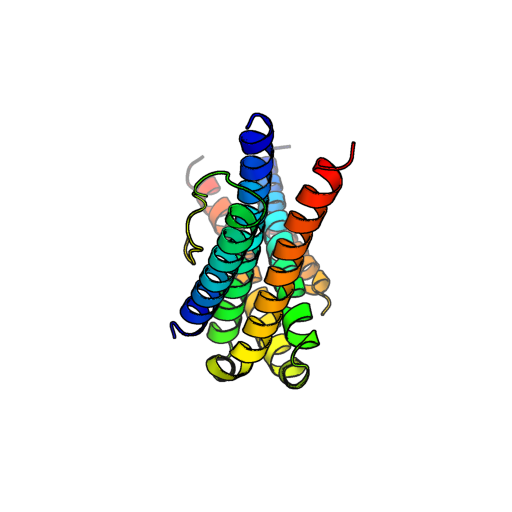811 C CA . LEU B 1 60 ? -27.953 19.581 19.815 1.00 93.55 333 LEU B CA 1
ATOM 1812 C C . LEU B 1 60 ? -29.227 18.814 19.584 1.00 93.81 333 LEU B C 1
ATOM 1813 O O . LEU B 1 60 ? -29.570 17.955 20.402 1.00 90.16 333 LEU B O 1
ATOM 1829 N N . GLU B 1 61 ? -29.931 19.125 18.499 1.00 100.69 334 GLU B N 1
ATOM 1830 C CA . GLU B 1 61 ? -31.290 18.630 18.332 1.00 112.92 334 GLU B CA 1
ATOM 1831 C C . GLU B 1 61 ? -31.390 17.136 18.602 1.00 109.26 334 GLU B C 1
ATOM 1832 O O . GLU B 1 61 ? -32.237 16.685 19.371 1.00 106.94 334 GLU B O 1
ATOM 1844 N N . LYS B 1 62 ? -30.483 16.352 18.068 1.00 110.18 335 LYS B N 1
ATOM 1845 C CA . LYS B 1 62 ? -30.721 14.927 18.185 1.00 113.53 335 LYS B CA 1
ATOM 1846 C C . LYS B 1 62 ? -30.459 14.420 19.600 1.00 108.29 335 LYS B C 1
ATOM 1847 O O . LYS B 1 62 ? -31.148 13.505 20.065 1.00 108.43 335 LYS B O 1
ATOM 1866 N N . SER B 1 63 ? -29.428 14.907 20.275 1.00 102.81 336 SER B N 1
ATOM 1867 C CA . SER B 1 63 ? -29.174 14.271 21.564 1.00 101.88 336 SER B CA 1
ATOM 1868 C C . SER B 1 63 ? -30.153 14.784 22.616 1.00 95.93 336 SER B C 1
ATOM 1869 O O . SER B 1 63 ? -30.637 14.010 23.451 1.00 97.01 336 SER B O 1
ATOM 1877 N N . ILE B 1 64 ? -30.543 16.043 22.520 1.00 89.10 337 ILE B N 1
ATOM 1878 C CA . ILE B 1 64 ? -31.507 16.567 23.466 1.00 86.12 337 ILE B CA 1
ATOM 1879 C C . ILE B 1 64 ? -32.837 15.865 23.294 1.00 87.84 337 ILE B C 1
ATOM 1880 O O . ILE B 1 64 ? -33.418 15.363 24.271 1.00 88.77 337 ILE B O 1
ATOM 1896 N N . GLN B 1 65 ? -33.266 15.674 22.043 1.00 92.09 338 GLN B N 1
ATOM 1897 C CA . GLN B 1 65 ? -34.512 14.953 21.816 1.00 99.26 338 GLN B CA 1
ATOM 1898 C C . GLN B 1 65 ? -34.428 13.603 22.481 1.00 93.31 338 GLN B C 1
ATOM 1899 O O . GLN B 1 65 ? -35.341 13.181 23.203 1.00 92.89 338 GLN B O 1
ATOM 1913 N N . PHE B 1 66 ? -33.296 12.937 22.315 1.00 92.70 339 PHE B N 1
ATOM 1914 C CA . PHE B 1 66 ? -33.157 11.592 22.873 1.00 94.99 339 PHE B CA 1
ATOM 1915 C C . PHE B 1 66 ? -33.325 11.620 24.383 1.00 88.24 339 PHE B C 1
ATOM 1916 O O . PHE B 1 66 ? -34.099 10.859 24.966 1.00 88.28 339 PHE B O 1
ATOM 1933 N N . ALA B 1 67 ? -32.616 12.545 25.027 1.00 87.26 340 ALA B N 1
ATOM 1934 C CA . ALA B 1 67 ? -32.698 12.668 26.472 1.00 87.37 340 ALA B CA 1
ATOM 1935 C C . ALA B 1 67 ? -34.108 13.040 26.886 1.00 85.24 340 ALA B C 1
ATOM 1936 O O . ALA B 1 67 ? -34.619 12.534 27.888 1.00 85.57 340 ALA B O 1
ATOM 1943 N N . LEU B 1 68 ? -34.773 13.866 26.079 1.00 83.25 341 LEU B N 1
ATOM 1944 C CA . LEU B 1 68 ? -36.168 14.164 26.338 1.00 83.47 341 LEU B CA 1
ATOM 1945 C C . LEU B 1 68 ? -36.983 12.884 26.405 1.00 84.58 341 LEU B C 1
ATOM 1946 O O . LEU B 1 68 ? -37.636 12.588 27.424 1.00 83.45 341 LEU B O 1
ATOM 1962 N N . ARG B 1 69 ? -36.901 12.083 25.347 1.00 85.12 342 ARG B N 1
ATOM 1963 C CA . ARG B 1 69 ? -37.690 10.866 25.319 1.00 91.26 342 ARG B CA 1
ATOM 1964 C C . ARG B 1 69 ? -37.394 10.032 26.548 1.00 89.93 342 ARG B C 1
ATOM 1965 O O . ARG B 1 69 ? -38.327 9.572 27.240 1.00 90.75 342 ARG B O 1
ATOM 1986 N N . GLN B 1 70 ? -36.117 9.945 26.926 1.00 94.72 343 GLN B N 1
ATOM 1987 C CA . GLN B 1 70 ? -35.793 9.120 28.084 1.00 107.88 343 GLN B CA 1
ATOM 1988 C C . GLN B 1 70 ? -36.567 9.615 29.299 1.00 97.68 343 GLN B C 1
ATOM 1989 O O . GLN B 1 70 ? -37.368 8.880 29.888 1.00 94.18 343 GLN B O 1
ATOM 2003 N N . ASN B 1 71 ? -36.459 10.913 29.585 1.00 89.34 344 ASN B N 1
ATOM 2004 C CA . ASN B 1 71 ? -37.126 11.498 30.744 1.00 86.96 344 ASN B CA 1
ATOM 2005 C C . ASN B 1 71 ? -38.639 11.283 30.680 1.00 83.00 344 ASN B C 1
ATOM 2006 O O . ASN B 1 71 ? -39.251 10.808 31.644 1.00 82.94 344 ASN B O 1
ATOM 2017 N N . LEU B 1 72 ? -39.252 11.532 29.522 1.00 83.41 345 LEU B N 1
ATOM 2018 C CA . LEU B 1 72 ? -40.710 11.497 29.529 1.00 86.98 345 LEU B CA 1
ATOM 2019 C C . LEU B 1 72 ? -41.180 10.067 29.738 1.00 86.96 345 LEU B C 1
ATOM 2020 O O . LEU B 1 72 ? -42.230 9.830 30.368 1.00 83.79 345 LEU B O 1
ATOM 2036 N N . 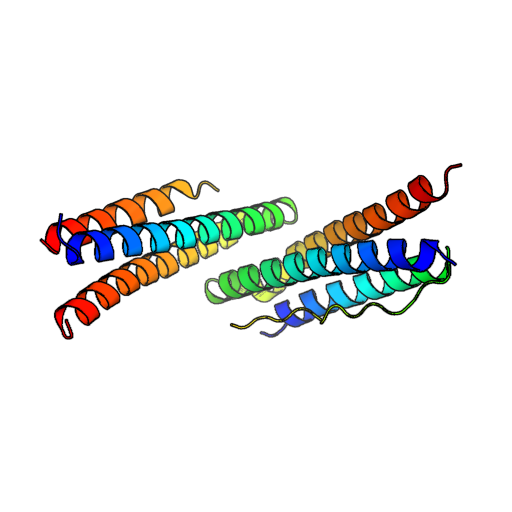HIS B 1 73 ? -40.353 9.110 29.306 1.00 86.60 346 HIS B N 1
ATOM 2037 C CA . HIS B 1 73 ? -40.674 7.706 29.520 1.00 90.08 346 HIS B CA 1
ATOM 2038 C C . HIS B 1 73 ? -40.563 7.331 30.991 1.00 89.68 346 HIS B C 1
ATOM 2039 O O . HIS B 1 73 ? -41.505 6.756 31.571 1.00 86.19 346 HIS B O 1
ATOM 2053 N N . GLU B 1 74 ? -39.458 7.726 31.637 1.00 95.92 347 GLU B N 1
ATOM 2054 C CA . GLU B 1 74 ? -39.253 7.327 33.020 1.00 115.16 347 GLU B CA 1
ATOM 2055 C C . GLU B 1 74 ? -40.325 7.941 33.907 1.00 94.34 347 GLU B C 1
ATOM 2056 O O . GLU B 1 74 ? -40.950 7.261 34.727 1.00 85.11 347 GLU B O 1
ATOM 2068 N N . ILE B 1 75 ? -40.578 9.230 33.724 1.00 83.29 348 ILE B N 1
ATOM 2069 C CA . ILE B 1 75 ? -41.650 9.894 34.454 1.00 81.29 348 ILE B CA 1
ATOM 2070 C C . ILE B 1 75 ? -42.981 9.212 34.167 1.00 80.91 348 ILE B C 1
ATOM 2071 O O . ILE B 1 75 ? -43.797 8.993 35.079 1.00 79.62 348 ILE B O 1
ATOM 2087 N N . GLY B 1 76 ? -43.214 8.852 32.888 1.00 81.36 349 GLY B N 1
ATOM 2088 C CA . GLY B 1 76 ? -44.418 8.103 32.559 1.00 80.20 349 GLY B CA 1
ATOM 2089 C C . GLY B 1 76 ? -44.555 6.875 33.434 1.00 85.73 349 GLY B C 1
ATOM 2090 O O . GLY B 1 76 ? -45.566 6.712 34.127 1.00 84.13 349 GLY B O 1
ATOM 2094 N N . GLU B 1 77 ? -43.470 6.082 33.533 1.00 93.32 350 GLU B N 1
ATOM 2095 C CA . GLU B 1 77 ? -43.495 4.873 34.341 1.00 105.42 350 GLU B CA 1
ATOM 2096 C C . GLU B 1 77 ? -43.757 5.198 35.812 1.00 96.23 350 GLU B C 1
ATOM 2097 O O . GLU B 1 77 ? -44.548 4.506 36.474 1.00 90.37 350 GLU B O 1
ATOM 2109 N N . ARG B 1 78 ? -43.148 6.279 36.337 1.00 93.16 351 ARG B N 1
ATOM 2110 C CA . ARG B 1 78 ? -43.395 6.615 37.741 1.00 95.66 351 ARG B CA 1
ATOM 2111 C C . ARG B 1 78 ? -44.865 6.930 37.976 1.00 90.47 351 ARG B C 1
ATOM 2112 O O . ARG B 1 78 ? -45.426 6.566 39.016 1.00 87.33 351 ARG B O 1
ATOM 2133 N N . CYS B 1 79 ? -45.497 7.615 37.011 1.00 87.22 352 CYS B N 1
ATOM 2134 C CA . CYS B 1 79 ? -46.934 7.851 37.079 1.00 84.29 352 CYS B CA 1
ATOM 2135 C C . CYS B 1 79 ? -47.678 6.529 37.202 1.00 85.59 352 CYS B C 1
ATOM 2136 O O . CYS B 1 79 ? -48.472 6.323 38.129 1.00 86.20 352 CYS B O 1
ATOM 2144 N N . VAL B 1 80 ? -47.346 5.585 36.329 1.00 83.12 353 VAL B N 1
ATOM 2145 C CA . VAL B 1 80 ? -47.959 4.271 36.412 1.00 84.15 353 VAL B CA 1
ATOM 2146 C C . VAL B 1 80 ? -47.739 3.675 37.798 1.00 84.94 353 VAL B C 1
ATOM 2147 O O . VAL B 1 80 ? -48.710 3.249 38.472 1.00 82.64 353 VAL B O 1
ATOM 2160 N N . GLU B 1 81 ? -46.471 3.711 38.289 1.00 83.92 354 GLU B N 1
ATOM 2161 C CA . GLU B 1 81 ? -46.211 3.145 39.605 1.00 84.07 354 GLU B CA 1
ATOM 2162 C C . GLU B 1 81 ? -47.044 3.857 40.662 1.00 81.33 354 GLU B C 1
ATOM 2163 O O . GLU B 1 81 ? -47.613 3.214 41.544 1.00 79.40 354 GLU B O 1
ATOM 2175 N N . GLU B 1 82 ? -47.175 5.180 40.547 1.00 83.31 355 GLU B N 1
ATOM 2176 C CA . GLU B 1 82 ? -47.901 5.959 41.534 1.00 86.91 355 GLU B CA 1
ATOM 2177 C C . GLU B 1 82 ? -49.328 5.453 41.654 1.00 84.27 355 GLU B C 1
ATOM 2178 O O . GLU B 1 82 ? -49.784 5.109 42.749 1.00 78.55 355 GLU B O 1
ATOM 2190 N N . LEU B 1 83 ? -49.984 5.224 40.498 1.00 87.95 356 LEU B N 1
ATOM 2191 C CA . LEU B 1 83 ? -51.375 4.790 40.526 1.00 84.64 356 LEU B CA 1
ATOM 2192 C C . LEU B 1 83 ? -51.476 3.406 41.163 1.00 80.64 356 LEU B C 1
ATOM 2193 O O . LEU B 1 83 ? -52.348 3.164 42.023 1.00 76.43 356 LEU B O 1
ATOM 2209 N N . LYS B 1 84 ? -50.538 2.510 40.823 1.00 81.43 357 LYS B N 1
ATOM 2210 C CA . LYS B 1 84 ? -50.581 1.183 41.447 1.00 83.66 357 LYS B CA 1
ATOM 2211 C C . LYS B 1 84 ? -50.402 1.299 42.950 1.00 87.75 357 LYS B C 1
ATOM 2212 O O . LYS B 1 84 ? -51.201 0.755 43.726 1.00 89.03 357 LYS B O 1
ATOM 2231 N N . HIS B 1 85 ? -49.456 2.135 43.374 1.00 91.54 358 HIS B N 1
ATOM 2232 C CA . HIS B 1 85 ? -49.269 2.351 44.802 1.00 89.18 358 HIS B CA 1
ATOM 2233 C C . HIS B 1 85 ? -50.576 2.758 45.458 1.00 79.16 358 HIS B C 1
ATOM 2234 O O . HIS B 1 85 ? -50.994 2.140 46.449 1.00 76.36 358 HIS B O 1
ATOM 2248 N N . PHE B 1 86 ? -51.293 3.705 44.832 1.00 73.02 359 PHE B N 1
ATOM 2249 C CA . PHE B 1 86 ? -52.530 4.199 45.399 1.00 78.71 359 PHE B CA 1
ATOM 2250 C C . PHE B 1 86 ? -53.529 3.068 45.534 1.00 75.01 359 PHE B C 1
ATOM 2251 O O . PHE B 1 86 ? -53.947 2.728 46.654 1.00 75.58 359 PHE B O 1
ATOM 2268 N N . ILE B 1 87 ? -53.755 2.335 44.447 1.00 70.62 360 ILE B N 1
ATOM 2269 C CA . ILE B 1 87 ? -54.693 1.248 44.545 1.00 70.29 360 ILE B CA 1
ATOM 2270 C C . ILE B 1 87 ? -54.249 0.292 45.650 1.00 77.15 360 ILE B C 1
ATOM 2271 O O . ILE B 1 87 ? -55.045 -0.041 46.546 1.00 80.27 360 ILE B O 1
ATOM 2287 N N . ALA B 1 88 ? -52.966 -0.133 45.643 1.00 76.43 361 ALA B N 1
ATOM 2288 C CA . ALA B 1 88 ? -52.533 -1.117 46.648 1.00 78.51 361 ALA B CA 1
ATOM 2289 C C . ALA B 1 88 ? -52.779 -0.568 48.079 1.00 83.57 361 ALA B C 1
ATOM 2290 O O . ALA B 1 88 ? -53.388 -1.254 48.930 1.00 82.45 361 ALA B O 1
ATOM 2297 N N . GLU B 1 89 ? -52.403 0.704 48.328 1.00 83.96 362 GLU B N 1
ATOM 2298 C CA . GLU B 1 89 ? -52.622 1.288 49.663 1.00 89.61 362 GLU B CA 1
ATOM 2299 C C . GLU B 1 89 ? -54.107 1.243 50.024 1.00 83.79 362 GLU B C 1
ATOM 2300 O O . GLU B 1 89 ? -54.504 0.737 51.093 1.00 80.71 362 GLU B O 1
ATOM 2312 N N . TYR B 1 90 ? -54.949 1.635 49.078 1.00 79.61 363 TYR B N 1
ATOM 2313 C CA . TYR B 1 90 ? -56.369 1.688 49.360 1.00 83.33 363 TYR B CA 1
ATOM 2314 C C . TYR B 1 90 ? -56.903 0.304 49.683 1.00 82.40 363 TYR B C 1
ATOM 2315 O O . TYR B 1 90 ? -57.762 0.147 50.553 1.00 85.20 363 TYR B O 1
ATOM 2333 N N . ASP B 1 91 ? -56.451 -0.705 48.953 1.00 78.27 364 ASP B N 1
ATOM 2334 C CA . ASP B 1 91 ? -57.043 -2.011 49.120 1.00 74.59 364 ASP B CA 1
ATOM 2335 C C . ASP B 1 91 ? -56.387 -2.765 50.249 1.00 79.16 364 ASP B C 1
ATOM 2336 O O . ASP B 1 91 ? -56.616 -3.982 50.360 1.00 86.11 364 ASP B O 1
ATOM 2345 N N . THR B 1 92 ? -55.485 -2.120 51.007 1.00 75.89 365 THR B N 1
ATOM 2346 C CA . THR B 1 92 ? -54.903 -2.774 52.170 1.00 75.11 365 THR B CA 1
ATOM 2347 C C . THR B 1 92 ? -55.228 -2.026 53.465 1.00 73.66 365 THR B C 1
ATOM 2348 O O . THR B 1 92 ? -54.727 -2.419 54.515 1.00 77.99 365 THR B O 1
ATOM 2359 N N . SER B 1 93 ? -56.086 -1.005 53.439 1.00 73.07 366 SER B N 1
ATOM 2360 C CA . SER B 1 93 ? -56.310 -0.259 54.672 1.00 82.45 366 SER B CA 1
ATOM 2361 C C . SER B 1 93 ? -57.645 0.475 54.734 1.00 87.88 366 SER B C 1
ATOM 2362 O O . SER B 1 93 ? -57.766 1.427 55.521 1.00 88.00 366 SER B O 1
ATOM 2370 N N . THR B 1 94 ? -58.661 0.021 53.986 1.00 93.50 367 THR B N 1
ATOM 2371 C CA . THR B 1 94 ? -59.989 0.676 53.969 1.00 94.41 367 THR B CA 1
ATOM 2372 C C . THR B 1 94 ? -61.134 -0.316 54.241 1.00 87.86 367 THR B C 1
ATOM 2373 O O . THR B 1 94 ? -60.837 -1.363 54.853 1.00 92.71 367 THR B O 1
ATOM 2384 N N . SER C 2 2 ? -20.586 18.670 37.925 1.00 149.27 1014 SER C N 1
ATOM 2385 C CA . SER C 2 2 ? -22.011 18.367 37.936 1.00 147.03 1014 SER C CA 1
ATOM 2386 C C . SER C 2 2 ? -22.829 19.409 38.708 1.00 143.72 1014 SER C C 1
ATOM 2387 O O . SER C 2 2 ? -24.017 19.220 38.958 1.00 139.95 1014 SER C O 1
ATOM 2394 N N . GLU C 2 3 ? -22.198 20.506 39.105 1.00 155.45 1015 GLU C N 1
ATOM 2395 C CA . GLU C 2 3 ? -22.935 21.680 39.545 1.00 145.54 1015 GLU C CA 1
ATOM 2396 C C . GLU C 2 3 ? -22.912 22.755 38.479 1.00 131.20 1015 GLU C C 1
ATOM 2397 O O . GLU C 2 3 ? -23.292 23.894 38.736 1.00 130.84 1015 GLU C O 1
ATOM 2409 N N . THR C 2 4 ? -22.466 22.401 37.281 1.00 119.19 1016 THR C N 1
ATOM 2410 C CA . THR C 2 4 ? -22.264 23.381 36.234 1.00 112.81 1016 THR C CA 1
ATOM 2411 C C . THR C 2 4 ? -23.568 24.049 35.867 1.00 107.09 1016 THR C C 1
ATOM 2412 O O . THR C 2 4 ? -23.621 25.260 35.669 1.00 110.70 1016 THR C O 1
ATOM 2423 N N . THR C 2 5 ? -24.633 23.275 35.800 1.00 97.98 1017 THR C N 1
ATOM 2424 C CA . THR C 2 5 ? -25.938 23.824 35.461 1.00 90.97 1017 THR C CA 1
ATOM 2425 C C . THR C 2 5 ? -26.468 24.738 36.561 1.00 91.01 1017 THR C C 1
ATOM 2426 O O . THR C 2 5 ? -26.990 25.825 36.275 1.00 87.17 1017 THR C O 1
ATOM 2437 N N . GLU C 2 6 ? -26.354 24.316 37.822 1.00 96.25 1018 GLU C N 1
ATOM 2438 C CA . GLU C 2 6 ? -26.740 25.176 38.938 1.00 105.93 1018 GLU C CA 1
ATOM 2439 C C . GLU C 2 6 ? -25.895 26.439 38.948 1.00 91.88 1018 GLU C C 1
ATOM 2440 O O . GLU C 2 6 ? -26.403 27.569 39.123 1.00 84.46 1018 GLU C O 1
ATOM 2452 N N . ARG C 2 7 ? -24.583 26.266 38.793 1.00 87.99 1019 ARG C N 1
ATOM 2453 C CA . ARG C 2 7 ? -23.727 27.443 38.821 1.00 84.33 1019 ARG C CA 1
ATOM 2454 C C . ARG C 2 7 ? -24.119 28.397 37.719 1.00 78.65 1019 ARG C C 1
ATOM 2455 O O . ARG C 2 7 ? -24.238 29.608 37.971 1.00 79.26 1019 ARG C O 1
ATOM 2476 N N . THR C 2 8 ? -24.457 27.848 36.545 1.00 76.26 1020 THR C N 1
ATOM 2477 C CA . THR C 2 8 ? -24.864 28.682 35.417 1.00 77.11 1020 THR C CA 1
ATOM 2478 C C . THR C 2 8 ? -26.143 29.452 35.744 1.00 78.85 1020 THR C C 1
ATOM 2479 O O . THR C 2 8 ? -26.238 30.665 35.537 1.00 79.51 1020 THR C O 1
ATOM 2490 N N . VAL C 2 9 ? -27.146 28.743 36.249 1.00 78.44 1021 VAL C N 1
ATOM 2491 C CA . VAL C 2 9 ? -28.442 29.372 36.490 1.00 76.22 1021 VAL C CA 1
ATOM 2492 C C . VAL C 2 9 ? -28.340 30.442 37.578 1.00 74.83 1021 VAL C C 1
ATOM 2493 O O . VAL C 2 9 ? -28.856 31.555 37.429 1.00 76.50 1021 VAL C O 1
ATOM 2506 N N . LEU C 2 10 ? -27.676 30.124 38.681 1.00 76.55 1022 LEU C N 1
ATOM 2507 C CA . LEU C 2 10 ? -27.473 31.118 39.725 1.00 77.05 1022 LEU C CA 1
ATOM 2508 C C . LEU C 2 10 ? -26.695 32.313 39.209 1.00 79.09 1022 LEU C C 1
ATOM 2509 O O . LEU C 2 10 ? -26.970 33.444 39.628 1.00 79.70 1022 LEU C O 1
ATOM 2525 N N . GLY C 2 11 ? -25.718 32.085 38.306 1.00 81.09 1023 GLY C N 1
ATOM 2526 C CA . GLY C 2 11 ? -24.936 33.198 37.797 1.00 82.75 1023 GLY C CA 1
ATOM 2527 C C . GLY C 2 11 ? -25.799 34.091 36.948 1.00 84.11 1023 GLY C C 1
ATOM 2528 O O . GLY C 2 11 ? -25.751 35.325 37.069 1.00 86.39 1023 GLY C O 1
ATOM 2532 N N . GLU C 2 12 ? -26.650 33.478 36.118 1.00 84.57 1024 GLU C N 1
ATOM 2533 C CA . GLU C 2 12 ? -27.609 34.276 35.358 1.00 82.46 1024 GLU C CA 1
ATOM 2534 C C . GLU C 2 12 ? -28.513 35.065 36.303 1.00 86.95 1024 GLU C C 1
ATOM 2535 O O . GLU C 2 12 ? -28.795 36.244 36.065 1.00 87.28 1024 GLU C O 1
ATOM 2547 N N . TYR C 2 13 ? -28.959 34.443 37.407 1.00 87.90 1025 TYR C N 1
ATOM 2548 C CA . TYR C 2 13 ? -29.908 35.160 38.237 1.00 91.37 1025 TYR C CA 1
ATOM 254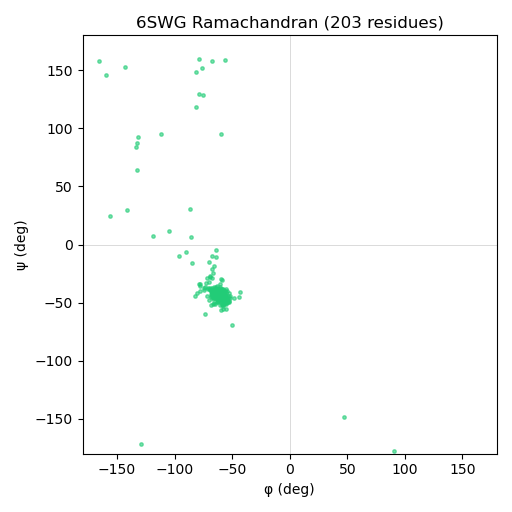9 C C . TYR C 2 13 ? -29.219 36.335 38.908 1.00 85.84 1025 TYR C C 1
ATOM 2550 O O . TYR C 2 13 ? -29.800 37.418 39.023 1.00 82.31 1025 TYR C O 1
ATOM 2568 N N . ASN C 2 14 ? -27.963 36.155 39.317 1.00 83.10 1026 ASN C N 1
ATOM 2569 C CA . ASN C 2 14 ? -27.249 37.265 39.918 1.00 84.48 1026 ASN C CA 1
ATOM 2570 C C . ASN C 2 14 ? -27.083 38.424 38.930 1.00 89.39 1026 ASN C C 1
ATOM 2571 O O . ASN C 2 14 ? -27.278 39.608 39.280 1.00 85.14 1026 ASN C O 1
ATOM 2582 N N . LEU C 2 15 ? -26.600 38.111 37.719 1.00 89.01 1027 LEU C N 1
ATOM 2583 C CA . LEU C 2 15 ? -26.413 39.186 36.750 1.00 87.74 1027 LEU C CA 1
ATOM 2584 C C . LEU C 2 15 ? -27.718 39.926 36.576 1.00 87.30 1027 LEU C C 1
ATOM 2585 O O . LEU C 2 15 ? -27.758 41.163 36.617 1.00 85.13 1027 LEU C O 1
ATOM 2601 N N . PHE C 2 16 ? -28.816 39.164 36.446 1.00 87.84 1028 PHE C N 1
ATOM 2602 C CA . PHE C 2 16 ? -30.131 39.781 36.270 1.00 87.49 1028 PHE C CA 1
ATOM 2603 C C . PHE C 2 16 ? -30.469 40.701 37.433 1.00 86.00 1028 PHE C C 1
ATOM 2604 O O . PHE C 2 16 ? -30.748 41.874 37.225 1.00 87.38 1028 PHE C O 1
ATOM 2621 N N . SER C 2 17 ? -30.365 40.212 38.664 1.00 87.87 1029 SER C N 1
ATOM 2622 C CA . SER C 2 17 ? -30.799 41.028 39.789 1.00 93.17 1029 SER C CA 1
ATOM 2623 C C . SER C 2 17 ? -29.902 42.244 39.987 1.00 102.40 1029 SER C C 1
ATOM 2624 O O . SER C 2 17 ? -30.378 43.294 40.440 1.00 104.89 1029 SER C O 1
ATOM 2632 N N . ARG C 2 18 ? -28.630 42.164 39.613 1.00 111.66 1030 ARG C N 1
ATOM 2633 C CA . ARG C 2 18 ? -27.819 43.372 39.677 1.00 122.35 1030 ARG C CA 1
ATOM 2634 C C . ARG C 2 18 ? -28.272 44.379 38.628 1.00 117.88 1030 ARG C C 1
ATOM 2635 O O . ARG C 2 18 ? -28.293 45.584 38.891 1.00 106.79 1030 ARG C O 1
ATOM 2656 N N . LYS C 2 19 ? -28.629 43.913 37.431 1.00 123.82 1031 LYS C N 1
ATOM 2657 C CA . LYS C 2 19 ? -29.143 44.843 36.424 1.00 129.79 1031 LYS C CA 1
ATOM 2658 C C . LYS C 2 19 ? -30.470 45.458 36.879 1.00 122.60 1031 LYS C C 1
ATOM 2659 O O . LYS C 2 19 ? -30.723 46.655 36.676 1.00 119.34 1031 LYS C O 1
ATOM 2678 N N . ILE C 2 20 ? -31.312 44.660 37.537 1.00 118.00 1032 ILE C N 1
ATOM 2679 C CA . ILE C 2 20 ? -32.522 45.187 38.154 1.00 114.94 1032 ILE C CA 1
ATOM 2680 C C . ILE C 2 20 ? -32.179 46.290 39.149 1.00 117.10 1032 ILE C C 1
ATOM 2681 O O . ILE C 2 20 ? -32.845 47.328 39.188 1.00 117.16 1032 ILE C O 1
ATOM 2697 N N . GLU C 2 21 ? -31.149 46.085 39.982 1.00 119.44 1033 GLU C N 1
ATOM 2698 C CA . GLU C 2 21 ? -30.791 47.115 40.961 1.00 124.66 1033 GLU C CA 1
ATOM 2699 C C . GLU C 2 21 ? -30.251 48.382 40.295 1.00 128.19 1033 GLU C C 1
ATOM 2700 O O . GLU C 2 21 ? -30.570 49.499 40.728 1.00 129.04 1033 GLU C O 1
ATOM 2712 N N . GLU C 2 22 ? -29.419 48.238 39.254 1.00 128.77 1034 GLU C N 1
ATOM 2713 C CA . GLU C 2 22 ? -28.948 49.415 38.514 1.00 131.00 1034 GLU C CA 1
ATOM 2714 C C . GLU C 2 22 ? -30.135 50.232 37.996 1.00 130.00 1034 GLU C C 1
ATOM 2715 O O . GLU C 2 22 ? -30.149 51.462 38.112 1.00 131.30 1034 GLU C O 1
ATOM 2727 N N . ILE C 2 23 ? -31.157 49.563 37.450 1.00 130.62 1035 ILE C N 1
ATOM 2728 C CA . ILE C 2 23 ? -32.328 50.281 36.939 1.00 131.65 1035 ILE C CA 1
ATOM 2729 C C . ILE C 2 23 ? -33.062 50.986 38.080 1.00 135.87 1035 ILE C C 1
ATOM 2730 O O . ILE C 2 23 ? -33.354 52.189 38.010 1.00 135.83 1035 ILE C O 1
ATOM 2746 N N . LEU C 2 24 ? -33.376 50.246 39.149 1.00 138.31 1036 LEU C N 1
ATOM 2747 C CA . LEU C 2 24 ? -34.095 50.840 40.274 1.00 140.08 1036 LEU C CA 1
ATOM 2748 C C . LEU C 2 24 ? -33.366 52.072 40.813 1.00 141.43 1036 LEU C C 1
ATOM 2749 O O . LEU C 2 24 ? -33.972 53.132 41.014 1.00 141.98 1036 LEU C O 1
ATOM 2765 N N . LYS C 2 25 ? -32.070 51.941 41.100 1.00 141.25 1037 LYS C N 1
ATOM 2766 C CA . LYS C 2 25 ? -31.321 53.083 41.606 1.00 142.02 1037 LYS C CA 1
ATOM 2767 C C . LYS C 2 25 ? -31.391 54.233 40.611 1.00 147.64 1037 LYS C C 1
ATOM 2768 O O . LYS C 2 25 ? -31.842 55.333 40.948 1.00 146.23 1037 LYS C O 1
ATOM 2787 N N . GLN C 2 26 ? -30.999 53.980 39.363 1.00 152.38 1038 GLN C N 1
ATOM 2788 C CA . GLN C 2 26 ? -30.875 55.044 38.380 1.00 159.50 1038 GLN C CA 1
ATOM 2789 C C . GLN C 2 26 ? -32.142 55.887 38.339 1.00 158.86 1038 GLN C C 1
ATOM 2790 O O . GLN C 2 2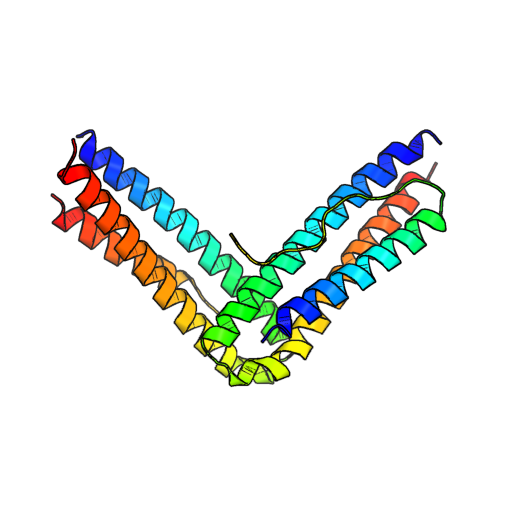6 ? -32.121 57.038 38.771 1.00 158.54 1038 GLN C O 1
ATOM 2804 N N . LYS C 2 27 ? -33.253 55.362 37.849 1.00 161.50 1039 LYS C N 1
ATOM 2805 C CA . LYS C 2 27 ? -34.467 56.168 37.737 1.00 166.10 1039 LYS C CA 1
ATOM 2806 C C . LYS C 2 27 ? -35.633 55.386 38.320 1.00 168.08 1039 LYS C C 1
ATOM 2807 O O . LYS C 2 27 ? -36.264 54.628 37.583 1.00 161.78 1039 LYS C O 1
ATOM 2826 N N . ASN C 2 28 ? -35.937 55.570 39.612 1.00 176.07 1040 ASN C N 1
ATOM 2827 C CA . ASN C 2 28 ? -35.191 56.408 40.549 1.00 180.33 1040 ASN C CA 1
ATOM 2828 C C . ASN C 2 28 ? -35.542 55.963 41.970 1.00 180.16 1040 ASN C C 1
ATOM 2829 O O . ASN C 2 28 ? -36.677 55.584 42.239 1.00 181.60 1040 ASN C O 1
ATOM 2840 N N . VAL C 2 29 ? -34.575 56.048 42.882 1.00 178.84 1041 VAL C N 1
ATOM 2841 C CA . VAL C 2 29 ? -34.760 55.663 44.281 1.00 177.86 1041 VAL C CA 1
ATOM 2842 C C . VAL C 2 29 ? -35.451 54.300 44.351 1.00 180.07 1041 VAL C C 1
ATOM 2843 O O . VAL C 2 29 ? -35.256 53.452 43.469 1.00 179.02 1041 VAL C O 1
ATOM 2856 N N . SER C 2 30 ? -36.255 54.084 45.402 1.00 182.07 1042 SER C N 1
ATOM 2857 C CA . SER C 2 30 ? -36.917 52.812 45.683 1.00 183.14 1042 SER C CA 1
ATOM 2858 C C . SER C 2 30 ? -36.029 51.958 46.578 1.00 182.55 1042 SER C C 1
ATOM 2859 O O . SER C 2 30 ? -34.941 52.393 46.973 1.00 178.73 1042 SER C O 1
ATOM 2867 N N . TYR C 2 31 ? -36.474 50.740 46.897 1.00 186.68 1043 TYR C N 1
ATOM 2868 C CA . TYR C 2 31 ? -35.808 49.941 47.922 1.00 189.36 1043 TYR C CA 1
ATOM 2869 C C . TYR C 2 31 ? -35.462 48.509 47.479 1.00 190.60 1043 TYR C C 1
ATOM 2870 O O . TYR C 2 31 ? -35.608 48.138 46.314 1.00 190.24 1043 TYR C O 1
ATOM 2888 N N . VAL C 2 32 ? -35.024 47.715 48.436 1.00 160.22 1044 VAL C N 1
ATOM 2889 C CA . VAL C 2 32 ? -34.338 46.446 48.291 1.00 160.70 1044 VAL C CA 1
ATOM 2890 C C . VAL C 2 32 ? -35.361 45.346 47.968 1.00 165.43 1044 VAL C C 1
ATOM 2891 O O . VAL C 2 32 ? -36.385 45.213 48.653 1.00 169.64 1044 VAL C O 1
ATOM 2904 N N . SER C 2 33 ? -35.104 44.563 46.912 1.00 161.58 1045 SER C N 1
ATOM 2905 C CA . SER C 2 33 ? -35.921 43.396 46.606 1.00 155.54 1045 SER C CA 1
ATOM 2906 C C . SER C 2 33 ? -35.544 42.227 47.510 1.00 151.74 1045 SER C C 1
ATOM 2907 O O . SER C 2 33 ? -34.445 42.161 48.075 1.00 139.37 1045 SER C O 1
ATOM 2915 N N . THR C 2 34 ? -36.472 41.277 47.622 1.00 163.45 1046 THR C N 1
ATOM 2916 C CA . THR C 2 34 ? -36.280 40.177 48.553 1.00 172.33 1046 THR C CA 1
ATOM 2917 C C . THR C 2 34 ? -36.764 38.842 47.999 1.00 171.10 1046 THR C C 1
ATOM 2918 O O . THR C 2 34 ? -37.222 37.977 48.760 1.00 177.79 1046 THR C O 1
ATOM 2929 N N . VAL C 2 35 ? -36.708 38.666 46.687 1.00 161.34 1047 VAL C N 1
ATOM 2930 C CA . VAL C 2 35 ? -36.961 37.362 46.094 1.00 154.34 1047 VAL C CA 1
ATOM 2931 C C . VAL C 2 35 ? -35.742 36.487 46.339 1.00 142.45 1047 VAL C C 1
ATOM 2932 O O . VAL C 2 35 ? -34.612 36.879 46.038 1.00 139.32 1047 VAL C O 1
ATOM 2945 N N . SER C 2 36 ? -35.965 35.295 46.868 1.00 129.91 1048 SER C N 1
ATOM 2946 C CA . SER C 2 36 ? -34.870 34.394 47.171 1.00 121.67 1048 SER C CA 1
ATOM 2947 C C . SER C 2 36 ? -34.195 33.915 45.896 1.00 113.51 1048 SER C C 1
ATOM 2948 O O . SER C 2 36 ? -34.753 33.983 44.783 1.00 111.55 1048 SER C O 1
ATOM 2956 N N . THR C 2 37 ? -32.932 33.474 46.043 1.00 114.70 1049 THR C N 1
ATOM 2957 C CA . THR C 2 37 ? -32.273 33.026 44.826 1.00 112.17 1049 THR C CA 1
ATOM 2958 C C . THR C 2 37 ? -32.788 31.645 44.416 1.00 112.38 1049 THR C C 1
ATOM 2959 O O . THR C 2 37 ? -33.188 30.837 45.256 1.00 117.46 1049 THR C O 1
ATOM 2970 N N . PRO C 2 38 ? -32.769 31.338 43.132 1.00 108.41 1050 PRO C N 1
ATOM 2971 C CA . PRO C 2 38 ? -33.342 30.063 42.688 1.00 107.64 1050 PRO C CA 1
ATOM 2972 C C . PRO C 2 38 ? -32.712 28.858 43.387 1.00 110.40 1050 PRO C C 1
ATOM 2973 O O . PRO C 2 38 ? -31.598 28.929 43.927 1.00 109.29 1050 PRO C O 1
ATOM 2984 N N . ILE C 2 39 ? -33.472 27.738 43.377 1.00 112.58 1051 ILE C N 1
ATOM 2985 C CA . ILE C 2 39 ? -33.143 26.505 44.090 1.00 119.29 1051 ILE C CA 1
ATOM 2986 C C . ILE C 2 39 ? -33.570 25.317 43.238 1.00 124.25 1051 ILE C C 1
ATOM 2987 O O . ILE C 2 39 ? -34.503 25.411 42.436 1.00 117.28 1051 ILE C O 1
ATOM 3003 N N . PHE C 2 40 ? -32.899 24.181 43.420 1.00 139.92 1052 PHE C N 1
ATOM 3004 C CA . PHE C 2 40 ? -33.104 23.028 42.547 1.00 147.53 1052 PHE C CA 1
ATOM 3005 C C . PHE C 2 40 ? -33.287 21.750 43.369 1.00 160.75 1052 PHE C C 1
ATOM 3006 O O . PHE C 2 40 ? -32.502 20.805 43.274 1.00 166.94 1052 PHE C O 1
ATOM 3023 N N . SER C 2 41 ? -34.363 21.704 44.152 1.00 164.91 1053 SER C N 1
ATOM 3024 C CA . SER C 2 41 ? -34.721 20.500 44.900 1.00 177.18 1053 SER C CA 1
ATOM 3025 C C . SER C 2 41 ? -36.150 20.641 45.407 1.00 173.50 1053 SER C C 1
ATOM 3026 O O . SER C 2 41 ? -36.673 21.754 45.534 1.00 166.96 1053 SER C O 1
ATOM 3034 N N . THR C 2 42 ? -36.772 19.494 45.693 1.00 178.23 1054 THR C N 1
ATOM 3035 C CA . THR C 2 42 ? -38.143 19.441 46.205 1.00 175.99 1054 THR C CA 1
ATOM 3036 C C . THR C 2 42 ? -38.227 20.205 47.526 1.00 175.08 1054 THR C C 1
ATOM 3037 O O . THR C 2 42 ? -39.061 19.913 48.382 1.00 180.57 1054 THR C O 1
ATOM 3048 N N . ALA C 2 60 ? -40.376 16.691 19.557 1.00 176.62 1072 ALA C N 1
ATOM 3049 C CA . ALA C 2 60 ? -41.189 17.898 19.532 1.00 166.24 1072 ALA C CA 1
ATOM 3050 C C . ALA C 2 60 ? -42.587 17.642 20.103 1.00 158.25 1072 ALA C C 1
ATOM 3051 O O . ALA C 2 60 ? -43.004 18.259 21.088 1.00 153.85 1072 ALA C O 1
ATOM 3057 N N . GLY C 2 61 ? -43.310 16.720 19.485 1.00 156.36 1073 GLY C N 1
ATOM 3058 C CA . GLY C 2 61 ? -44.662 16.430 19.897 1.00 153.27 1073 GLY C CA 1
ATOM 3059 C C . GLY C 2 61 ? -44.718 15.507 21.094 1.00 156.57 1073 GLY C C 1
ATOM 3060 O O . GLY C 2 61 ? -44.279 14.347 21.055 1.00 164.77 1073 GLY C O 1
ATOM 3064 N N . VAL C 2 62 ? -45.301 16.020 22.176 1.00 147.60 1074 VAL C N 1
ATOM 3065 C CA . VAL C 2 62 ? -45.365 15.288 23.435 1.00 142.00 1074 VAL C CA 1
ATOM 3066 C C . VAL C 2 62 ? -46.664 14.559 23.619 1.00 134.77 1074 VAL C C 1
ATOM 3067 O O . VAL C 2 62 ? -46.780 13.746 24.550 1.00 140.40 1074 VAL C O 1
ATOM 3080 N N . GLN C 2 63 ? -47.645 14.808 22.762 1.00 132.77 1075 GLN C N 1
ATOM 3081 C CA . GLN C 2 63 ? -48.950 14.201 22.944 1.00 129.15 1075 GLN C CA 1
ATOM 3082 C C . GLN C 2 63 ? -48.863 12.687 22.920 1.00 124.77 1075 GLN C C 1
ATOM 3083 O O . GLN C 2 63 ? -49.674 12.016 23.563 1.00 123.18 1075 GLN C O 1
ATOM 3097 N N . GLU C 2 64 ? -47.901 12.125 22.193 1.00 123.56 1076 GLU C N 1
ATOM 3098 C CA . GLU C 2 64 ? -47.778 10.674 22.199 1.00 125.28 1076 GLU C CA 1
ATOM 3099 C C . GLU C 2 64 ? -47.507 10.151 23.599 1.00 112.93 1076 GLU C C 1
ATOM 3100 O O . GLU C 2 64 ? -47.981 9.075 23.964 1.00 107.86 1076 GLU C O 1
ATOM 3112 N N . PHE C 2 65 ? -46.770 10.904 24.413 1.00 108.26 1077 PHE C N 1
ATOM 3113 C CA . PHE C 2 65 ? -46.497 10.418 25.750 1.00 103.21 1077 PHE C CA 1
ATOM 3114 C C . PHE C 2 65 ? -47.722 10.548 26.622 1.00 102.40 1077 PHE C C 1
ATOM 3115 O O . PHE C 2 65 ? -47.984 9.674 27.452 1.00 99.57 1077 PHE C O 1
ATOM 3132 N N . VAL C 2 66 ? -48.476 11.634 26.443 1.00 105.23 1078 VAL C N 1
ATOM 3133 C CA . VAL C 2 66 ? -49.729 11.793 27.170 1.00 104.97 1078 VAL C CA 1
ATOM 3134 C C . VAL C 2 66 ? -50.660 10.634 26.853 1.00 105.20 1078 VAL C C 1
ATOM 3135 O O . VAL C 2 66 ? -51.206 9.981 27.755 1.00 102.60 1078 VAL C O 1
ATOM 3148 N N . ASP C 2 67 ? -50.858 10.371 25.559 1.00 108.50 1079 ASP C N 1
ATOM 3149 C CA . ASP C 2 67 ? -51.749 9.305 25.126 1.00 109.33 1079 ASP C CA 1
ATOM 3150 C C . ASP C 2 67 ? -51.274 7.955 25.637 1.00 105.68 1079 ASP C C 1
ATOM 3151 O O . ASP C 2 67 ? -52.090 7.161 26.120 1.00 104.42 1079 ASP C O 1
ATOM 3160 N N . GLY C 2 68 ? -49.957 7.692 25.569 1.00 103.99 1080 GLY C N 1
ATOM 3161 C CA . GLY C 2 68 ? -49.431 6.439 26.081 1.00 101.44 1080 GLY C CA 1
ATOM 3162 C C . GLY C 2 68 ? -49.727 6.264 27.551 1.00 104.64 1080 GLY C C 1
ATOM 3163 O O . GLY C 2 68 ? -50.170 5.193 27.982 1.00 106.27 1080 GLY C O 1
ATOM 3167 N N . LEU C 2 69 ? -49.523 7.325 28.337 1.00 105.65 1081 LEU C N 1
ATOM 3168 C CA . LEU C 2 69 ? -49.872 7.244 29.741 1.00 102.60 1081 LEU C CA 1
ATOM 3169 C C . LEU C 2 69 ? -51.366 6.974 29.915 1.00 101.55 1081 LEU C C 1
ATOM 3170 O O . LEU C 2 69 ? -51.762 6.144 30.748 1.00 95.37 1081 LEU C O 1
ATOM 3186 N N . HIS C 2 70 ? -52.210 7.705 29.172 1.00 105.82 1082 HIS C N 1
ATOM 3187 C CA . HIS C 2 70 ? -53.653 7.586 29.355 1.00 110.05 1082 HIS C CA 1
ATOM 3188 C C . HIS C 2 70 ? -54.082 6.142 29.136 1.00 112.19 1082 HIS C C 1
ATOM 3189 O O . HIS C 2 70 ? -54.898 5.597 29.892 1.00 108.28 1082 HIS C O 1
ATOM 3203 N N . GLU C 2 71 ? -53.479 5.479 28.155 1.00 116.66 1083 GLU C N 1
ATOM 3204 C CA . GLU C 2 71 ? -53.867 4.099 27.898 1.00 121.24 1083 GLU C CA 1
ATOM 3205 C C . GLU C 2 71 ? -53.360 3.163 28.995 1.00 113.86 1083 GLU C C 1
ATOM 3206 O O . GLU C 2 71 ? -54.107 2.300 29.480 1.00 108.98 1083 GLU C O 1
ATOM 3218 N N . LYS C 2 72 ? -52.106 3.312 29.424 1.00 111.49 1084 LYS C N 1
ATOM 3219 C CA . LYS C 2 72 ? -51.653 2.408 30.470 1.00 108.23 1084 LYS C CA 1
ATOM 3220 C C . LYS C 2 72 ? -52.540 2.548 31.701 1.00 103.56 1084 LYS C C 1
ATOM 3221 O O . LYS C 2 72 ? -52.889 1.566 32.362 1.00 100.52 1084 LYS C O 1
ATOM 3240 N N . LEU C 2 73 ? -52.944 3.769 32.007 1.00 102.89 1085 LEU C N 1
ATOM 3241 C CA . LEU C 2 73 ? -53.716 3.988 33.220 1.00 98.03 1085 LEU C CA 1
ATOM 3242 C C . LEU C 2 73 ? -55.148 3.481 33.066 1.00 99.30 1085 LEU C C 1
ATOM 3243 O O . LEU C 2 73 ? -55.733 2.966 34.023 1.00 97.24 1085 LEU C O 1
ATOM 3259 N N . ASN C 2 74 ? -55.749 3.628 31.891 1.00 101.77 1086 ASN C N 1
ATOM 3260 C CA . ASN C 2 74 ? -57.064 3.029 31.727 1.00 102.68 1086 ASN C CA 1
ATOM 3261 C C . ASN C 2 74 ? -56.980 1.531 31.871 1.00 103.13 1086 ASN C C 1
ATOM 3262 O O . ASN C 2 74 ? -57.878 0.896 32.433 1.00 103.53 1086 ASN C O 1
ATOM 3273 N N . THR C 2 75 ? -55.906 0.949 31.349 1.00 105.66 1087 THR C N 1
ATOM 3274 C CA . THR C 2 75 ? -55.721 -0.484 31.476 1.00 103.58 1087 THR C CA 1
ATOM 3275 C C . THR C 2 75 ? -55.696 -0.882 32.928 1.00 103.16 1087 THR C C 1
ATOM 3276 O O . THR C 2 75 ? -56.359 -1.846 33.320 1.00 104.20 1087 THR C O 1
ATOM 3287 N N . ILE C 2 76 ? -54.925 -0.145 33.735 1.00 104.20 1088 ILE C N 1
ATOM 3288 C CA . ILE C 2 76 ? -54.816 -0.430 35.157 1.00 106.39 1088 ILE C CA 1
ATOM 3289 C C . ILE C 2 76 ? -56.191 -0.362 35.801 1.00 104.16 1088 ILE C C 1
ATOM 3290 O O . ILE C 2 76 ? -56.567 -1.219 36.623 1.00 103.52 1088 ILE C O 1
ATOM 3306 N N . ILE C 2 77 ? -56.901 0.743 35.539 1.00 102.21 1089 ILE C N 1
ATOM 3307 C CA . ILE C 2 77 ? -58.212 0.944 36.140 1.00 99.87 1089 ILE C CA 1
ATOM 3308 C C . ILE C 2 77 ? -59.104 -0.258 35.838 1.00 102.31 1089 ILE C C 1
ATOM 3309 O O . ILE C 2 77 ? -59.714 -0.855 36.729 1.00 101.08 1089 ILE C O 1
ATOM 3325 N N . ILE C 2 78 ? -59.170 -0.653 34.574 1.00 103.87 1090 ILE C N 1
ATOM 3326 C CA . ILE C 2 78 ? -60.031 -1.770 34.225 1.00 108.46 1090 ILE C CA 1
ATOM 3327 C C . ILE C 2 78 ? -59.615 -3.030 34.990 1.00 113.89 1090 ILE C C 1
ATOM 3328 O O . ILE C 2 78 ? -60.455 -3.749 35.556 1.00 112.13 1090 ILE C O 1
ATOM 3344 N N . LYS C 2 79 ? -58.313 -3.312 35.036 1.00 122.89 1091 LYS C N 1
ATOM 3345 C CA . LYS C 2 79 ? -57.888 -4.514 35.737 1.00 131.35 1091 LYS C CA 1
ATOM 3346 C C . LYS C 2 79 ? -58.335 -4.485 37.191 1.00 126.85 1091 LYS C C 1
ATOM 3347 O O . LYS C 2 79 ? -58.659 -5.538 37.759 1.00 124.58 1091 LYS C O 1
ATOM 3366 N N . ALA C 2 80 ? -58.423 -3.281 37.751 1.00 125.65 1092 ALA C N 1
ATOM 3367 C CA . ALA C 2 80 ? -58.718 -3.026 39.173 1.00 123.00 1092 ALA C CA 1
ATOM 3368 C C . ALA C 2 80 ? -60.157 -3.361 39.515 1.00 125.81 1092 ALA C C 1
ATOM 3369 O O . ALA C 2 80 ? -60.442 -3.392 40.678 1.00 123.25 1092 ALA C O 1
ATOM 3376 N N . SER C 2 81 ? -61.033 -3.527 38.538 1.00 131.47 1093 SER C N 1
ATOM 3377 C CA . SER C 2 81 ? -62.427 -3.947 38.789 1.00 135.16 1093 SER C CA 1
ATOM 3378 C C . SER C 2 81 ? -62.663 -5.299 38.137 1.00 132.65 1093 SER C C 1
ATOM 3379 O O . SER C 2 81 ? -63.733 -5.820 38.396 1.00 135.43 1093 SER C O 1
#

Organism: Homo sapiens (NCBI:txid9606)

GO terms:
  GO:0005515 protein binding (F, IPI)
  GO:0000792 heterochromatin (C, IDA)
  GO:0000785 chromatin (C, IDA)
  GO:0005634 nucleus (C, IDA)
  GO:0003729 mRNA binding (F, IDA)
  GO:0045814 negative regulation of gene expression, epigenetic (P, IDA)
  GO:0140283 HUSH complex (C, IDA)
  GO:0140286 HUSH2 complex (C, IDA)
  GO:0140719 constitutive heterochromatin formation (P, IDA)
  GO:0141005 transposable element silencing by heterochromatin formation (P, IDA)
  GO:0032480 negative regulation of type I interferon production (P, IDA)
  GO:0097355 protein localization to heterochromatin (P, IDA)
  GO:0005634 nucleus (C, EXP)
  GO:0005694 chromosome (C, EXP)
  GO:0005737 cytoplasm (C, EXP)
  GO:0005654 nucleoplasm (C, TAS)
  GO:0005654 nucleoplasm (C, IDA)
  GO:0003723 RNA binding (F, HDA)

Radius of gyration: 21.84 Å; Cα contacts (8 Å, |Δi|>4): 162; chains: 3; bounding box: 50×67×38 Å

Sequence (209 aa):
TTRSKAIASKTKEIEQVYRQDCETFGMVVKMLIEKDPSLEKSIQFALRQNLHEIGERCVEELKHFIAEYDTSLTTRSKAIASKTKEIEQVYRQDCETFGMVVKMLIEKDPSLEKSIQFALRQNLHEIGERCVEELKHFIAEYDTSTSETTERTVLGEYNLFSRKIEEILKQKNVSYVSTVSTPIFSTAGVQEFVDGLHEKLNTIIIKAS

Nearest PDB structures (foldseek):
  6swg-assembly1_B  TM=1.014E+00  e=3.432E-09  Homo sapiens
  6vof-assembly1_S  TM=8.553E-01  e=1.269E+00  Spinacia oleracea
  6pqv-assembly1_S  TM=8.519E-01  e=3.197E+00  Escherichia coli
  6oqu-assembly1_P  TM=8.610E-01  e=3.897E+00  Escherichia coli
  6wnq-assembly1_S  TM=8.480E-01  e=3.897E+00  Escherichia coli

InterPro domains:
  IPR028851 Periphilin-1 [PTHR15836] (1-367)
  IPR057603 Periphilin-1, C-terminal domain [PF25234] (277-343)
  IPR057603 Periphilin-1, C-terminal domain [cd22896] (285-341)

Secondary structure (DSSP, 8-state):
--THHHHHHHHHHHHHHHHHHHHHHHHHHHHHHHH-TTHHHHHHHHHHHHHHHHHHHHHHHHHHHHHHHT--/--HHHHHHHHHHHHHHHHHHHHHHHHHHHHHHHHHH-GGGHHHHHHHHHHHHHHHHHHHHHHHHHHHHHHHHH-/--HHHHHHHHHHHHHHHHHHHHHHHTT------PPPP-------HHHHHHHHHHHHHHHHHT-

B-factor: mean 122.67, std 35.55, range [70.24, 271.29]